Protein AF-0000000069512754 (afdb_homodimer)

Solvent-accessible surface area (backbone atoms only — not comparable to full-atom values): 13027 Å² total; per-residue (Å²): 127,82,71,76,66,78,77,58,51,56,82,40,57,71,71,52,69,44,32,53,46,29,40,50,50,52,42,44,28,65,64,46,49,58,67,58,46,39,56,44,32,53,70,50,56,56,70,57,45,47,50,50,51,51,41,45,73,74,62,58,76,75,60,66,77,70,82,62,75,68,58,93,60,78,73,68,70,72,63,66,72,77,58,78,49,35,38,49,37,68,69,88,40,78,77,68,84,78,87,56,89,68,82,68,126,129,82,71,77,67,78,76,55,51,54,82,38,56,71,73,52,70,44,33,52,46,30,40,51,50,52,41,45,26,65,64,47,50,58,67,60,47,38,57,42,32,54,70,52,56,56,70,56,46,45,52,50,52,51,41,45,72,74,63,57,76,75,60,64,78,72,82,62,76,69,58,93,60,78,72,69,70,73,62,65,73,77,59,77,49,34,38,49,36,69,72,80,47,85,71,73,70,91,76,62,89,69,79,82,118

Organism: Araneus ventricosus (NCBI:txid182803)

Secondary structure (DSSP, 8-state):
-------PPPPP----HHHHHHHHHHHHHTT--HHHHHHHBSSS-HHHHHHHHHHHHTT----S-------S----------S---SB--TTS------------/-------PPPPP----HHHHHHHHHHHHHTT--HHHHHHHBSSS-HHHHHHHHHHHHTT----S-------S----------S---SB--TTS----TT------

pLDDT: mean 72.33, std 27.37, range [19.48, 98.5]

Structure (mmCIF, N/CA/C/O backbone):
data_AF-0000000069512754-model_v1
#
loop_
_entity.id
_entity.type
_entity.pdbx_description
1 polymer 'Mos1 transposase HTH domain-containing protein'
#
loop_
_atom_site.group_PDB
_atom_site.id
_atom_site.type_symbol
_atom_site.label_atom_id
_atom_site.label_alt_id
_atom_site.label_comp_id
_atom_site.label_asym_id
_atom_site.label_entity_id
_atom_site.label_seq_id
_atom_site.pdbx_PDB_ins_code
_atom_site.Cartn_x
_atom_site.Cartn_y
_atom_site.Cartn_z
_atom_site.occupancy
_atom_site.B_iso_or_equiv
_atom_site.auth_seq_id
_atom_site.auth_comp_id
_atom_site.auth_asym_id
_atom_site.auth_atom_id
_atom_site.pdbx_PDB_model_num
ATOM 1 N N . MET A 1 1 ? -7.461 4.117 35.125 1 33.44 1 MET A N 1
ATOM 2 C CA . MET A 1 1 ? -6.863 3.051 34.312 1 33.44 1 MET A CA 1
ATOM 3 C C . MET A 1 1 ? -7.281 3.17 32.875 1 33.44 1 MET A C 1
ATOM 5 O O . MET A 1 1 ? -8.461 3.062 32.531 1 33.44 1 MET A O 1
ATOM 9 N N . ARG A 1 2 ? -6.688 4.023 32.031 1 42.31 2 ARG A N 1
ATOM 10 C CA . ARG A 1 2 ? -7.086 4.18 30.641 1 42.31 2 ARG A CA 1
ATOM 11 C C . ARG A 1 2 ? -7.184 2.828 29.938 1 42.31 2 ARG A C 1
ATOM 13 O O . ARG A 1 2 ? -6.238 2.037 29.969 1 42.31 2 ARG A O 1
ATOM 20 N N . SER A 1 3 ? -8.258 2.109 30 1 40.06 3 SER A N 1
ATOM 21 C CA . SER A 1 3 ? -8.5 0.903 29.203 1 40.06 3 SER A CA 1
ATOM 22 C C . SER A 1 3 ? -7.781 0.971 27.859 1 40.06 3 SER A C 1
ATOM 24 O O . SER A 1 3 ? -7.859 1.98 27.156 1 40.06 3 SER A O 1
ATOM 26 N N . ALA A 1 4 ? -6.66 0.282 27.812 1 46.56 4 ALA A N 1
ATOM 27 C CA . ALA A 1 4 ? -5.941 0.125 26.547 1 46.56 4 ALA A CA 1
ATOM 28 C C . ALA A 1 4 ? -6.906 -0.124 25.391 1 46.56 4 ALA A C 1
ATOM 30 O O . ALA A 1 4 ? -7.531 -1.185 25.312 1 46.56 4 ALA A O 1
ATOM 31 N N . ARG A 1 5 ? -7.77 0.756 25.109 1 44.59 5 ARG A N 1
ATOM 32 C CA . ARG A 1 5 ? -8.672 0.6 23.969 1 44.59 5 ARG A CA 1
ATOM 33 C C . ARG A 1 5 ? -7.98 -0.138 22.828 1 44.59 5 ARG A C 1
ATOM 35 O O . ARG A 1 5 ? -6.938 0.3 22.328 1 44.59 5 ARG A O 1
ATOM 42 N N . LYS A 1 6 ? -8.039 -1.499 22.906 1 50.16 6 LYS A N 1
ATOM 43 C CA . LYS A 1 6 ? -7.66 -2.316 21.75 1 50.16 6 LYS A CA 1
ATOM 44 C C . LYS A 1 6 ? -8.016 -1.616 20.453 1 50.16 6 LYS A C 1
ATOM 46 O O . LYS A 1 6 ? -9.188 -1.424 20.141 1 50.16 6 LYS A O 1
ATOM 51 N N . LYS A 1 7 ? -7.266 -0.479 20.078 1 57.78 7 LYS A N 1
ATOM 52 C CA . LYS A 1 7 ? -7.566 0.322 18.906 1 57.78 7 LYS A CA 1
ATOM 53 C C . LYS A 1 7 ? -7.848 -0.567 17.688 1 57.78 7 LYS A C 1
ATOM 55 O O . LYS A 1 7 ? -6.961 -1.289 17.234 1 57.78 7 LYS A O 1
ATOM 60 N N . MET A 1 8 ? -9.078 -1.064 17.5 1 78.88 8 MET A N 1
ATOM 61 C CA . MET A 1 8 ? -9.562 -1.853 16.375 1 78.88 8 MET A CA 1
ATOM 62 C C . MET A 1 8 ? -9.148 -1.218 15.047 1 78.88 8 MET A C 1
ATOM 64 O O . MET A 1 8 ? -9.164 0.007 14.906 1 78.88 8 MET A O 1
ATOM 68 N N . VAL A 1 9 ? -8.586 -1.987 14.156 1 85.19 9 VAL A N 1
ATOM 69 C CA . VAL A 1 9 ? -8.141 -1.534 12.844 1 85.19 9 VAL A CA 1
ATOM 70 C C . VAL A 1 9 ? -9.305 -0.883 12.102 1 85.19 9 VAL A C 1
ATOM 72 O O . VAL A 1 9 ? -10.469 -1.091 12.453 1 85.19 9 VAL A O 1
ATOM 75 N N . ARG A 1 10 ? -9.023 -0.009 11.258 1 89.62 10 ARG A N 1
ATOM 76 C CA . ARG A 1 10 ? -10.023 0.699 10.469 1 89.62 10 ARG A CA 1
ATOM 77 C C . ARG A 1 10 ? -10.422 -0.109 9.234 1 89.62 10 ARG A C 1
ATOM 79 O O . ARG A 1 10 ? -9.562 -0.504 8.445 1 89.62 10 ARG A O 1
ATOM 86 N N . GLN A 1 11 ? -11.602 -0.377 9.148 1 88.06 11 GLN A N 1
ATOM 87 C CA . GLN A 1 11 ? -12.094 -1.134 8 1 88.06 11 GLN A CA 1
ATOM 88 C C . GLN A 1 11 ? -12.336 -0.221 6.801 1 88.06 11 GLN A C 1
ATOM 90 O O . GLN A 1 11 ? -13.078 0.761 6.902 1 88.06 11 GLN A O 1
ATOM 95 N N . LEU A 1 12 ? -11.672 -0.508 5.758 1 92.44 12 LEU A N 1
ATOM 96 C CA . LEU A 1 12 ? -11.844 0.25 4.523 1 92.44 12 LEU A CA 1
ATOM 97 C C . LEU A 1 12 ? -12.742 -0.499 3.545 1 92.44 12 LEU A C 1
ATOM 99 O O . LEU A 1 12 ? -12.445 -1.639 3.176 1 92.44 12 LEU A O 1
ATOM 103 N N . GLU A 1 13 ? -13.734 0.137 3.1 1 89.38 13 GLU A N 1
ATOM 104 C CA . GLU A 1 13 ? -14.688 -0.524 2.217 1 89.38 13 GLU A CA 1
ATOM 105 C C . GLU A 1 13 ? -14.383 -0.231 0.751 1 89.38 13 GLU A C 1
ATOM 107 O O . GLU A 1 13 ? -14.781 -0.992 -0.135 1 89.38 13 GLU A O 1
ATOM 112 N N . THR A 1 14 ? -13.805 0.896 0.562 1 91.19 14 THR A N 1
ATOM 113 C CA . THR A 1 14 ? -13.508 1.254 -0.821 1 91.19 14 THR A CA 1
ATOM 114 C C . THR A 1 14 ? -12 1.364 -1.037 1 91.19 14 THR A C 1
ATOM 116 O O . THR A 1 14 ? -11.297 2.023 -0.263 1 91.19 14 THR A O 1
ATOM 119 N N . CYS A 1 15 ? -11.578 0.613 -2.049 1 93.62 15 CYS A N 1
ATOM 120 C CA . CYS A 1 15 ? -10.188 0.717 -2.475 1 93.62 15 CYS A CA 1
ATOM 121 C C . CYS A 1 15 ? -10.062 0.488 -3.977 1 93.62 15 CYS A C 1
ATOM 123 O O . CYS A 1 15 ? -10.828 -0.277 -4.559 1 93.62 15 CYS A O 1
ATOM 125 N N . SER A 1 16 ? -9.125 1.148 -4.57 1 91.5 16 SER A N 1
ATOM 126 C CA . SER A 1 16 ? -8.875 0.952 -5.992 1 91.5 16 SER A CA 1
ATOM 127 C C . SER A 1 16 ? -7.953 -0.241 -6.234 1 91.5 16 SER A C 1
ATOM 129 O O . SER A 1 16 ? -7.238 -0.674 -5.328 1 91.5 16 SER A O 1
ATOM 131 N N . ASN A 1 17 ? -7.953 -0.747 -7.52 1 92.94 17 ASN A N 1
ATOM 132 C CA . ASN A 1 17 ? -7.051 -1.838 -7.867 1 92.94 17 ASN A CA 1
ATOM 133 C C . ASN A 1 17 ? -5.59 -1.436 -7.691 1 92.94 17 ASN A C 1
ATOM 135 O O . ASN A 1 17 ? -4.777 -2.225 -7.203 1 92.94 17 ASN A O 1
ATOM 139 N N . VAL A 1 18 ? -5.34 -0.214 -8.125 1 93.12 18 VAL A N 1
ATOM 140 C CA . VAL A 1 18 ? -3.969 0.278 -8.031 1 93.12 18 VAL A CA 1
ATOM 141 C C . VAL A 1 18 ? -3.541 0.339 -6.562 1 93.12 18 VAL A C 1
ATOM 143 O O . VAL A 1 18 ? -2.41 -0.018 -6.227 1 93.12 18 VAL A O 1
ATOM 146 N N . GLU A 1 19 ? -4.441 0.756 -5.684 1 95.12 19 GLU A N 1
ATOM 147 C CA .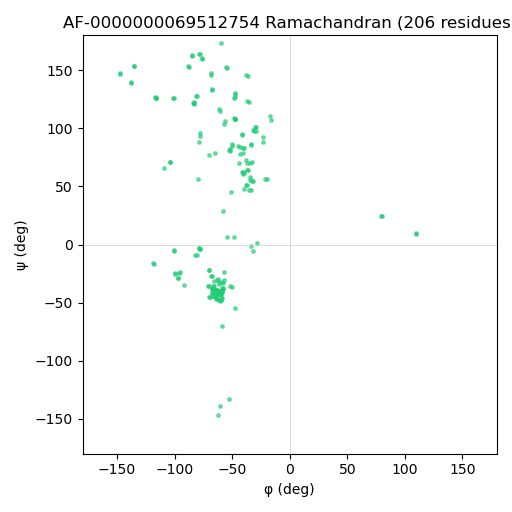 GLU A 1 19 ? -4.16 0.807 -4.25 1 95.12 19 GLU A CA 1
ATOM 148 C C . GLU A 1 19 ? -3.816 -0.576 -3.705 1 95.12 19 GLU A C 1
ATOM 150 O O . GLU A 1 19 ? -2.818 -0.742 -3.002 1 95.12 19 GLU A O 1
ATOM 155 N N . VAL A 1 20 ? -4.621 -1.545 -4.051 1 96.38 20 VAL A N 1
ATOM 156 C CA . VAL A 1 20 ? -4.438 -2.896 -3.529 1 96.38 20 VAL A CA 1
ATOM 157 C C . VAL A 1 20 ? -3.148 -3.494 -4.09 1 96.38 20 VAL A C 1
ATOM 159 O O . VAL A 1 20 ? -2.359 -4.086 -3.35 1 96.38 20 VAL A O 1
ATOM 162 N N . ARG A 1 21 ? -2.906 -3.266 -5.363 1 97.44 21 ARG A N 1
ATOM 163 C CA . ARG A 1 21 ? -1.685 -3.766 -5.984 1 97.44 21 ARG A CA 1
ATOM 164 C C . ARG A 1 21 ? -0.453 -3.096 -5.387 1 97.44 21 ARG A C 1
ATOM 166 O O . ARG A 1 21 ? 0.57 -3.75 -5.164 1 97.44 21 ARG A O 1
ATOM 173 N N . GLY A 1 22 ? -0.562 -1.818 -5.113 1 97.44 22 GLY A N 1
ATOM 174 C CA . GLY A 1 22 ? 0.516 -1.13 -4.418 1 97.44 22 GLY A CA 1
ATOM 175 C C . GLY A 1 22 ? 0.792 -1.692 -3.039 1 97.44 22 GLY A C 1
ATOM 176 O O . GLY A 1 22 ? 1.949 -1.812 -2.631 1 97.44 22 GLY A O 1
ATOM 177 N N . THR A 1 23 ? -0.252 -2.031 -2.344 1 97.88 23 THR A N 1
ATOM 178 C CA . THR A 1 23 ? -0.101 -2.631 -1.022 1 97.88 23 THR A CA 1
ATOM 179 C C . THR A 1 23 ? 0.58 -3.994 -1.122 1 97.88 23 THR A C 1
ATOM 181 O O . THR A 1 23 ? 1.459 -4.316 -0.32 1 97.88 23 THR A O 1
ATOM 184 N N . VAL A 1 24 ? 0.21 -4.777 -2.137 1 98.19 24 VAL A N 1
ATOM 185 C CA . VAL A 1 24 ? 0.873 -6.055 -2.381 1 98.19 24 VAL A CA 1
ATOM 186 C C . VAL A 1 24 ? 2.363 -5.828 -2.623 1 98.19 24 VAL A C 1
ATOM 188 O O . VAL A 1 24 ? 3.205 -6.512 -2.041 1 98.19 24 VAL A O 1
ATOM 191 N N . ARG A 1 25 ? 2.68 -4.859 -3.432 1 98.25 25 ARG A N 1
ATOM 192 C CA . ARG A 1 25 ? 4.07 -4.57 -3.764 1 98.25 25 ARG A CA 1
ATOM 193 C C . ARG A 1 25 ? 4.852 -4.133 -2.525 1 98.25 25 ARG A C 1
ATOM 195 O O . ARG A 1 25 ? 5.992 -4.555 -2.324 1 98.25 25 ARG A O 1
ATOM 202 N N . PHE A 1 26 ?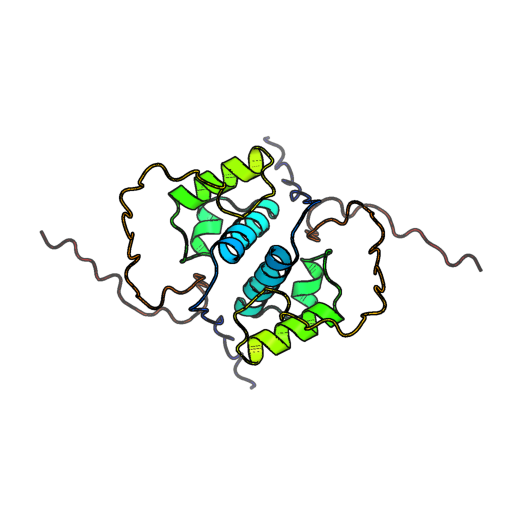 4.242 -3.348 -1.68 1 97.19 26 PHE A N 1
ATOM 203 C CA . PHE A 1 26 ? 4.84 -2.896 -0.429 1 97.19 26 PHE A CA 1
ATOM 204 C C . PHE A 1 26 ? 5.168 -4.082 0.473 1 97.19 26 PHE A C 1
ATOM 206 O O . PHE A 1 26 ? 6.289 -4.195 0.974 1 97.19 26 PHE A O 1
ATOM 213 N N . LEU A 1 27 ? 4.23 -4.973 0.653 1 97.31 27 LEU A N 1
ATOM 214 C CA . LEU A 1 27 ? 4.418 -6.121 1.534 1 97.31 27 LEU A CA 1
ATOM 215 C C . LEU A 1 27 ? 5.406 -7.113 0.934 1 97.31 27 LEU A C 1
ATOM 217 O O . LEU A 1 27 ? 6.191 -7.73 1.659 1 97.31 27 LEU A O 1
ATOM 221 N N . TRP A 1 28 ? 5.324 -7.199 -0.382 1 97.25 28 TRP A N 1
ATOM 222 C CA . TRP A 1 28 ? 6.297 -8.023 -1.088 1 97.25 28 TRP A CA 1
ATOM 223 C C . TRP A 1 28 ? 7.711 -7.477 -0.905 1 97.25 28 TRP A C 1
ATOM 225 O O . TRP A 1 28 ? 8.656 -8.242 -0.688 1 97.25 28 TRP A O 1
ATOM 235 N N . ALA A 1 29 ? 7.801 -6.191 -0.983 1 95.44 29 ALA A N 1
ATOM 236 C CA . ALA A 1 29 ? 9.102 -5.551 -0.773 1 95.44 29 ALA A CA 1
ATOM 237 C C . ALA A 1 29 ? 9.609 -5.801 0.641 1 95.44 29 ALA A C 1
ATOM 239 O O . ALA A 1 29 ? 10.82 -5.859 0.867 1 95.44 29 ALA A O 1
ATOM 240 N N . LYS A 1 30 ? 8.75 -5.945 1.589 1 94 30 LYS A N 1
ATOM 241 C CA . LYS A 1 30 ? 9.094 -6.238 2.979 1 94 30 LYS A CA 1
ATOM 242 C C . LYS A 1 30 ? 9.445 -7.711 3.16 1 94 30 LYS A C 1
ATOM 244 O O . LYS A 1 30 ? 9.758 -8.148 4.27 1 94 30 LYS A O 1
ATOM 249 N N . ARG A 1 31 ? 9.32 -8.531 2.074 1 94.62 31 ARG A N 1
ATOM 250 C CA . ARG A 1 31 ? 9.68 -9.945 2.021 1 94.62 31 ARG A CA 1
ATOM 251 C C . ARG A 1 31 ? 8.594 -10.812 2.654 1 94.62 31 ARG A C 1
ATOM 253 O O . ARG A 1 31 ? 8.875 -11.906 3.145 1 94.62 31 ARG A O 1
ATOM 260 N N . PHE A 1 32 ? 7.383 -10.305 2.67 1 95.38 32 PHE A N 1
ATOM 261 C CA . PHE A 1 32 ? 6.266 -11.164 3.049 1 95.38 32 PHE A CA 1
ATOM 262 C C . PHE A 1 32 ? 6.012 -12.227 1.985 1 95.38 32 PHE A C 1
ATOM 264 O O . PHE A 1 32 ? 6.168 -11.961 0.791 1 95.38 32 PHE A O 1
ATOM 271 N N . THR A 1 33 ? 5.57 -13.383 2.434 1 96.5 33 THR A N 1
ATOM 272 C CA . THR A 1 33 ? 5.137 -14.422 1.507 1 96.5 33 THR A CA 1
ATOM 273 C C . THR A 1 33 ? 3.732 -14.133 0.986 1 96.5 33 THR A C 1
ATOM 275 O O . THR A 1 33 ? 3.014 -13.305 1.553 1 96.5 33 THR A O 1
ATOM 278 N N . SER A 1 34 ? 3.336 -14.797 -0.083 1 97.5 34 SER A N 1
ATOM 279 C CA . SER A 1 34 ? 2.006 -14.617 -0.652 1 97.5 34 SER A CA 1
ATOM 280 C C . SER A 1 34 ? 0.918 -14.945 0.365 1 97.5 34 SER A C 1
ATOM 282 O O . SER A 1 34 ? -0.141 -14.312 0.376 1 97.5 34 SER A O 1
ATOM 284 N N . THR A 1 35 ? 1.235 -15.898 1.23 1 96.31 35 THR A N 1
ATOM 285 C CA . THR A 1 35 ? 0.284 -16.266 2.27 1 96.31 35 THR A CA 1
ATOM 286 C C . THR A 1 35 ? 0.145 -15.164 3.307 1 96.31 35 THR A C 1
ATOM 288 O O . THR A 1 35 ? -0.968 -14.82 3.709 1 96.31 35 THR A O 1
ATOM 291 N N . GLU A 1 36 ? 1.249 -14.633 3.727 1 95.69 36 GLU A N 1
ATOM 292 C CA . GLU A 1 36 ? 1.235 -13.531 4.684 1 95.69 36 GLU A CA 1
ATOM 293 C C . GLU A 1 36 ? 0.548 -12.305 4.102 1 95.69 36 GLU A C 1
ATOM 295 O O . GLU A 1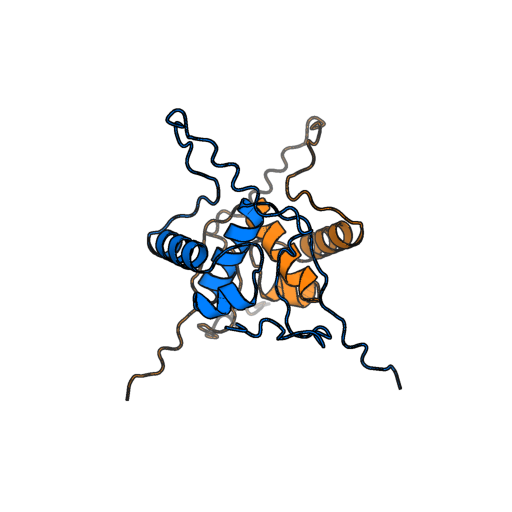 36 ? -0.212 -11.625 4.793 1 95.69 36 GLU A O 1
ATOM 300 N N . ILE A 1 37 ? 0.844 -12.055 2.828 1 97.44 37 ILE A N 1
ATOM 301 C CA . ILE A 1 37 ? 0.221 -10.922 2.15 1 97.44 37 ILE A CA 1
ATOM 302 C C . ILE A 1 37 ? -1.291 -11.125 2.086 1 97.44 37 ILE A C 1
ATOM 304 O O . ILE A 1 37 ? -2.062 -10.219 2.408 1 97.44 37 ILE A O 1
ATOM 308 N N . HIS A 1 38 ? -1.734 -12.305 1.816 1 96.25 38 HIS A N 1
ATOM 309 C CA . HIS A 1 38 ? -3.156 -12.609 1.709 1 96.25 38 HIS A CA 1
ATOM 310 C C . HIS A 1 38 ? -3.85 -12.492 3.062 1 96.25 38 HIS A C 1
ATOM 312 O O . HIS A 1 38 ? -5.027 -12.125 3.133 1 96.25 38 HIS A O 1
ATOM 318 N N . SER A 1 39 ? -3.16 -12.688 4.145 1 94.31 39 SER A N 1
ATOM 319 C CA . SER A 1 39 ? -3.729 -12.562 5.48 1 94.31 39 SER A CA 1
ATOM 320 C C . SER A 1 39 ? -4.035 -11.109 5.82 1 94.31 39 SER A C 1
ATOM 322 O O . SER A 1 39 ? -4.84 -10.828 6.711 1 94.31 39 SER A O 1
ATOM 324 N N . GLU A 1 40 ? -3.355 -10.18 5.117 1 94.06 40 GLU A N 1
ATOM 325 C CA . GLU A 1 40 ? -3.541 -8.75 5.375 1 94.06 40 GLU A CA 1
ATOM 326 C C . GLU A 1 40 ? -4.562 -8.148 4.418 1 94.06 40 GLU A C 1
ATOM 328 O O . GLU A 1 40 ? -5.203 -7.145 4.738 1 94.06 40 GLU A O 1
ATOM 333 N N . ILE A 1 41 ? -4.785 -8.758 3.234 1 94.06 41 ILE A N 1
ATOM 334 C CA . ILE A 1 41 ? -5.574 -8.164 2.16 1 94.06 41 ILE A CA 1
ATOM 335 C C . ILE A 1 41 ? -6.812 -9.023 1.898 1 94.06 41 ILE A C 1
ATOM 337 O O . ILE A 1 41 ? -6.699 -10.219 1.632 1 94.06 41 ILE A O 1
ATOM 341 N N . SER A 1 42 ? -7.973 -8.445 1.912 1 93.12 42 SER A N 1
ATOM 342 C CA . SER A 1 42 ? -9.219 -9.148 1.641 1 93.12 42 SER A CA 1
ATOM 343 C C . SER A 1 42 ? -9.68 -8.922 0.205 1 93.12 42 SER A C 1
ATOM 345 O O . SER A 1 42 ? -10.359 -9.766 -0.376 1 93.12 42 SER A O 1
ATOM 347 N N . ALA A 1 43 ? -9.258 -7.836 -0.342 1 94.81 43 ALA A N 1
ATOM 348 C CA . ALA A 1 43 ? -9.789 -7.363 -1.619 1 94.81 43 ALA A CA 1
ATOM 349 C C . ALA A 1 43 ? -9.172 -8.133 -2.785 1 94.81 43 ALA A C 1
ATOM 351 O O . ALA A 1 43 ? -9.555 -7.926 -3.941 1 94.81 43 ALA A O 1
ATOM 352 N N . MET A 1 44 ? -8.258 -9.031 -2.516 1 95 44 MET A N 1
ATOM 353 C CA . MET A 1 44 ? -7.562 -9.758 -3.578 1 95 44 MET A CA 1
ATOM 354 C C . MET A 1 44 ? -7.41 -11.234 -3.221 1 95 44 MET A C 1
ATOM 356 O O . MET A 1 44 ? -7.109 -11.57 -2.074 1 95 44 MET A O 1
ATOM 360 N N . SER A 1 45 ? -7.609 -12.086 -4.223 1 95.62 45 SER A N 1
ATOM 361 C CA . SER A 1 45 ? -7.496 -13.523 -4 1 95.62 45 SER A CA 1
ATOM 362 C C . SER A 1 45 ? -6.039 -13.953 -3.902 1 95.62 45 SER A C 1
ATOM 364 O O . SER A 1 45 ? -5.148 -13.273 -4.41 1 95.62 45 SER A O 1
ATOM 366 N N . ARG A 1 46 ? -5.793 -15.078 -3.332 1 95.38 46 ARG A N 1
ATOM 367 C CA . ARG A 1 46 ? -4.438 -15.586 -3.154 1 95.38 46 ARG A CA 1
ATOM 368 C C . ARG A 1 46 ? -3.775 -15.859 -4.5 1 95.38 46 ARG A C 1
ATOM 370 O O . ARG A 1 46 ? -2.625 -15.477 -4.723 1 95.38 46 ARG A O 1
ATOM 377 N N . PRO A 1 47 ? -4.438 -16.531 -5.449 1 97.69 47 PRO A N 1
ATOM 378 C CA . PRO A 1 47 ? -3.787 -16.734 -6.746 1 97.69 47 PRO A CA 1
ATOM 379 C C . PRO A 1 47 ? -3.402 -15.43 -7.434 1 97.69 47 PRO A C 1
ATOM 381 O O . PRO A 1 47 ? -2.342 -15.344 -8.055 1 97.69 47 PRO A O 1
ATOM 384 N N . ALA A 1 48 ? -4.242 -14.453 -7.293 1 97.38 48 ALA A N 1
ATOM 385 C CA . ALA A 1 48 ? -3.941 -13.148 -7.879 1 97.38 48 ALA A CA 1
ATOM 386 C C . ALA A 1 48 ? -2.73 -12.508 -7.207 1 97.38 48 ALA A C 1
ATOM 388 O O . ALA A 1 48 ? -1.884 -11.914 -7.879 1 97.38 48 ALA A O 1
ATOM 389 N N . ILE A 1 49 ? -2.623 -12.727 -5.93 1 98.12 49 ILE A N 1
ATOM 390 C CA . ILE A 1 49 ? -1.486 -12.195 -5.188 1 98.12 49 ILE A CA 1
ATOM 391 C C . ILE A 1 49 ? -0.2 -12.875 -5.652 1 98.12 49 ILE A C 1
ATOM 393 O O . ILE A 1 49 ? 0.81 -12.203 -5.891 1 98.12 49 ILE A O 1
ATOM 397 N N . VAL A 1 50 ? -0.227 -14.156 -5.812 1 98.5 50 VAL A N 1
ATOM 398 C CA . VAL A 1 50 ? 0.933 -14.906 -6.289 1 98.5 50 VAL A CA 1
ATOM 399 C C . VAL A 1 50 ? 1.352 -14.391 -7.664 1 98.5 50 VAL A C 1
ATOM 401 O O . VAL A 1 50 ? 2.541 -14.195 -7.922 1 98.5 50 VAL A O 1
ATOM 404 N N . LYS A 1 51 ? 0.375 -14.133 -8.469 1 97.81 51 LYS A N 1
ATOM 405 C CA . LYS A 1 51 ? 0.642 -13.633 -9.812 1 97.81 51 LYS A CA 1
ATOM 406 C C . LYS A 1 51 ? 1.315 -12.266 -9.766 1 97.81 51 LYS A C 1
ATOM 408 O O . LYS A 1 51 ? 2.291 -12.023 -10.484 1 97.81 51 LYS A O 1
ATOM 413 N N . TRP A 1 52 ? 0.827 -11.398 -8.953 1 97.44 52 TRP A N 1
ATOM 414 C CA . TRP A 1 52 ? 1.407 -10.062 -8.844 1 97.44 52 TRP A CA 1
ATOM 415 C C . TRP A 1 52 ? 2.812 -10.125 -8.258 1 97.44 52 TRP A C 1
ATOM 417 O O . TRP A 1 52 ? 3.709 -9.398 -8.695 1 97.44 52 TRP A O 1
ATOM 427 N N . CYS A 1 53 ? 3.059 -10.992 -7.285 1 98.19 53 CYS A N 1
ATOM 428 C CA . CYS A 1 53 ? 4.402 -11.156 -6.742 1 98.19 53 CYS A CA 1
ATOM 429 C C . CYS A 1 53 ? 5.379 -11.594 -7.824 1 98.19 53 CYS A C 1
ATOM 431 O O . CYS A 1 53 ? 6.516 -11.125 -7.867 1 98.19 53 CYS A O 1
ATOM 433 N N . GLN A 1 54 ? 4.922 -12.484 -8.602 1 98.38 54 GLN A N 1
ATOM 434 C CA . GLN A 1 54 ? 5.758 -12.922 -9.719 1 98.38 54 GLN A CA 1
ATOM 435 C C . GLN A 1 54 ? 6.047 -11.773 -10.672 1 98.38 54 GLN A C 1
ATOM 437 O O . GLN A 1 54 ? 7.168 -11.633 -11.164 1 98.38 54 GLN A O 1
ATOM 442 N N . GLN A 1 55 ? 5.082 -10.969 -10.961 1 97.44 55 GLN A N 1
ATOM 443 C CA . GLN A 1 55 ? 5.27 -9.82 -11.836 1 97.44 55 GLN A CA 1
ATOM 444 C C . GLN A 1 55 ? 6.25 -8.82 -11.234 1 97.44 55 GLN A C 1
ATOM 446 O O . GLN A 1 55 ? 7.074 -8.242 -11.945 1 97.44 55 GLN A O 1
ATOM 451 N N . PHE A 1 56 ? 6.168 -8.617 -9.945 1 97.06 56 PHE A N 1
ATOM 452 C CA . PHE A 1 56 ? 7.113 -7.73 -9.281 1 97.06 56 PHE A CA 1
ATOM 453 C C . PHE A 1 56 ? 8.516 -8.32 -9.297 1 97.06 56 PHE A C 1
ATOM 455 O O . PHE A 1 56 ? 9.5 -7.598 -9.469 1 97.06 56 PHE A O 1
ATOM 462 N N . GLU A 1 57 ? 8.57 -9.625 -9.125 1 97.25 57 GLU A N 1
ATOM 463 C CA . GLU A 1 57 ? 9.859 -10.305 -9.227 1 97.25 57 GLU A CA 1
ATOM 464 C C . GLU A 1 57 ? 10.469 -10.148 -10.617 1 97.25 57 GLU A C 1
ATOM 466 O O . GLU A 1 57 ? 11.68 -9.992 -10.758 1 97.25 57 GLU A O 1
ATOM 471 N N . ASP A 1 58 ? 9.633 -10.102 -11.617 1 97.06 58 ASP A N 1
ATOM 472 C CA . ASP A 1 58 ? 10.055 -9.969 -13.008 1 97.06 58 ASP A CA 1
ATOM 473 C C . ASP A 1 58 ? 10.367 -8.516 -13.344 1 97.06 58 ASP A C 1
ATOM 475 O O . ASP A 1 58 ? 10.789 -8.211 -14.469 1 97.06 58 ASP A O 1
ATOM 479 N N . GLY A 1 59 ? 10.047 -7.562 -12.422 1 95.25 59 GLY A N 1
ATOM 480 C CA . GLY A 1 59 ? 10.492 -6.188 -12.602 1 95.25 59 GLY A CA 1
ATOM 481 C C . GLY A 1 59 ? 9.359 -5.238 -12.945 1 95.25 59 GLY A C 1
ATOM 482 O O . GLY A 1 59 ? 9.602 -4.074 -13.273 1 95.25 59 GLY A O 1
ATOM 483 N N . ARG A 1 60 ? 8.125 -5.707 -12.859 1 94.81 60 ARG A N 1
ATOM 484 C CA . ARG A 1 60 ? 7.012 -4.824 -13.18 1 94.81 60 ARG A CA 1
ATOM 485 C C . ARG A 1 60 ? 6.879 -3.703 -12.156 1 94.81 60 ARG A C 1
ATOM 487 O O . ARG A 1 60 ? 6.93 -3.951 -10.945 1 94.81 60 ARG A O 1
ATOM 494 N N . THR A 1 61 ? 6.707 -2.418 -12.617 1 93 61 THR A N 1
ATOM 495 C CA . THR A 1 61 ? 6.543 -1.273 -11.727 1 93 61 THR A CA 1
ATOM 496 C C . THR A 1 61 ? 5.184 -0.611 -11.945 1 93 61 THR A C 1
ATOM 498 O O . THR A 1 61 ? 4.715 0.15 -11.094 1 93 61 THR A O 1
ATOM 501 N N . ASP A 1 62 ? 4.594 -0.958 -13.086 1 93.75 62 ASP A N 1
ATOM 502 C CA . ASP A 1 62 ? 3.283 -0.406 -13.422 1 93.75 62 ASP A CA 1
ATOM 503 C C . ASP A 1 62 ? 2.17 -1.163 -12.695 1 93.75 62 ASP A C 1
ATOM 505 O O . ASP A 1 62 ? 2.062 -2.385 -12.82 1 93.75 62 ASP A O 1
ATOM 509 N N . LEU A 1 63 ? 1.362 -0.488 -12.039 1 95.19 63 LEU A N 1
ATOM 510 C CA . LEU A 1 63 ? 0.323 -1.096 -11.219 1 95.19 63 LEU A CA 1
ATOM 511 C C . LEU A 1 63 ? -1.021 -1.076 -11.938 1 95.19 63 LEU A C 1
ATOM 513 O O . LEU A 1 63 ? -2.021 -1.564 -11.406 1 95.19 63 LEU A O 1
ATOM 517 N N . THR A 1 64 ? -0.995 -0.399 -13.164 1 90.5 64 THR A N 1
ATOM 518 C CA . THR A 1 64 ? -2.238 -0.279 -13.914 1 90.5 64 THR A CA 1
ATOM 519 C C . THR A 1 64 ? -2.43 -1.48 -14.836 1 90.5 64 THR A C 1
ATOM 521 O O . THR A 1 64 ? -1.485 -2.232 -15.094 1 90.5 64 THR A O 1
ATOM 524 N N . ASP A 1 65 ? -3.693 -1.747 -15.125 1 78.44 65 ASP A N 1
ATOM 525 C CA . ASP A 1 65 ? -4 -2.863 -16.016 1 78.44 65 ASP A CA 1
ATOM 526 C C . ASP A 1 65 ? -3.383 -2.65 -17.391 1 78.44 65 ASP A C 1
ATOM 528 O O . ASP A 1 65 ? -3.334 -1.523 -17.891 1 78.44 65 ASP A O 1
ATOM 532 N N . ALA A 1 66 ? -2.516 -3.42 -17.828 1 62.72 66 ALA A N 1
ATOM 533 C CA . ALA A 1 66 ? -2.049 -3.328 -19.203 1 62.72 66 ALA A CA 1
ATOM 534 C C . ALA A 1 66 ? -3.195 -2.977 -20.141 1 62.72 66 ALA A C 1
ATOM 536 O O . ALA A 1 66 ? -4.348 -3.344 -19.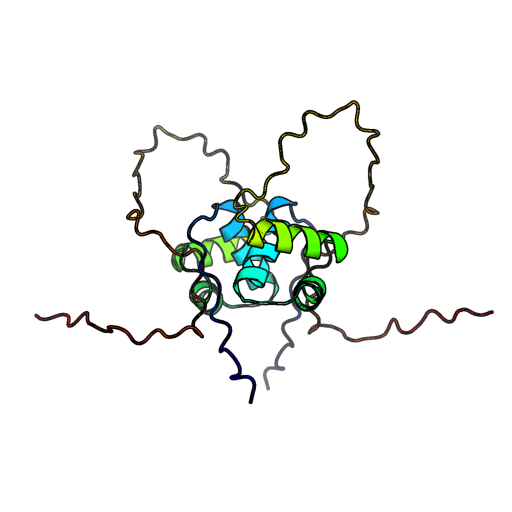906 1 62.72 66 ALA A O 1
ATOM 537 N N . LYS A 1 67 ? -3.135 -1.814 -21 1 52.28 67 LYS A N 1
ATOM 538 C CA . LYS A 1 67 ? -4.117 -1.545 -22.047 1 52.28 67 LYS A CA 1
ATOM 539 C C . LYS A 1 67 ? -4.609 -2.84 -22.672 1 52.28 67 LYS A C 1
ATOM 541 O O . LYS A 1 67 ? -3.863 -3.51 -23.391 1 52.28 67 LYS A O 1
ATOM 546 N N . ARG A 1 68 ? -5.098 -3.717 -21.922 1 46.72 68 ARG A N 1
ATOM 547 C CA . ARG A 1 68 ? -5.637 -4.777 -22.766 1 46.72 68 ARG A CA 1
ATOM 548 C C . ARG A 1 68 ? -6.363 -4.199 -23.969 1 46.72 68 ARG A C 1
ATOM 550 O O . ARG A 1 68 ? -7.234 -3.336 -23.828 1 46.72 68 ARG A O 1
ATOM 557 N N . GLN A 1 69 ? -5.793 -4.047 -25.031 1 45.34 69 GLN A N 1
ATOM 558 C CA . GLN A 1 69 ? -6.641 -4.121 -26.219 1 45.34 69 GLN A CA 1
ATOM 559 C C . GLN A 1 69 ? -7.723 -5.188 -26.047 1 45.34 69 GLN A C 1
ATOM 561 O O . GLN A 1 69 ? -7.414 -6.371 -25.891 1 45.34 69 GLN A O 1
ATOM 566 N N . ARG A 1 70 ? -8.672 -5 -25.219 1 37.5 70 ARG A N 1
ATOM 567 C CA . ARG A 1 70 ? -9.828 -5.887 -25.141 1 37.5 70 ARG A CA 1
ATOM 568 C C . ARG A 1 70 ? -10.039 -6.629 -26.453 1 37.5 70 ARG A C 1
ATOM 570 O O . ARG A 1 70 ? -10.234 -6.008 -27.5 1 37.5 70 ARG A O 1
ATOM 577 N N . ARG A 1 71 ? -9.664 -7.672 -26.812 1 47 71 ARG A N 1
ATOM 578 C CA . ARG A 1 71 ? -10.672 -8.484 -27.484 1 47 71 ARG A CA 1
ATOM 579 C C . ARG A 1 71 ? -12.039 -8.289 -26.844 1 47 71 ARG A C 1
ATOM 581 O O . ARG A 1 71 ? -12.133 -8.008 -25.641 1 47 71 ARG A O 1
ATOM 588 N N . PRO A 1 72 ? -13.305 -8.32 -27.766 1 43.47 72 PRO A N 1
ATOM 589 C CA . PRO A 1 72 ? -14.625 -8.211 -27.141 1 43.47 72 PRO A CA 1
ATOM 590 C C . PRO A 1 72 ? -14.727 -8.992 -25.828 1 43.47 72 PRO A C 1
ATOM 592 O O . PRO A 1 72 ? -14.555 -10.211 -25.828 1 43.47 72 PRO A O 1
ATOM 595 N N . ALA A 1 73 ? -14.039 -8.719 -24.922 1 41.62 73 ALA A N 1
ATOM 596 C CA . ALA A 1 73 ? -13.969 -9.477 -23.672 1 41.62 73 ALA A CA 1
ATOM 597 C C . ALA A 1 73 ? -15.367 -9.758 -23.125 1 41.62 73 ALA A C 1
ATOM 599 O O . ALA A 1 73 ? -16.266 -8.938 -23.266 1 41.62 73 ALA A O 1
ATOM 600 N N . THR A 1 74 ? -15.797 -11.078 -23.203 1 41.53 74 THR A N 1
ATOM 601 C CA . THR A 1 74 ? -16.922 -11.453 -22.344 1 41.53 74 THR A CA 1
ATOM 602 C C . THR A 1 74 ? -16.797 -10.797 -20.984 1 41.53 74 THR A C 1
ATOM 604 O O . THR A 1 74 ? -15.82 -11 -20.266 1 41.53 74 THR A O 1
ATOM 607 N N . VAL A 1 75 ? -17.219 -9.586 -20.891 1 36.34 75 VAL A N 1
ATOM 608 C CA . VAL A 1 75 ? -17.344 -8.906 -19.594 1 36.34 75 VAL A CA 1
ATOM 609 C C . VAL A 1 75 ? -17.719 -9.922 -18.516 1 36.34 75 VAL A C 1
ATOM 611 O O . VAL A 1 75 ? -18.812 -10.484 -18.547 1 36.34 75 VAL A O 1
ATOM 614 N N . SER A 1 76 ? -17.047 -10.945 -18.312 1 32.78 76 SER A N 1
ATOM 615 C CA . SER A 1 76 ? -17.453 -11.5 -17.031 1 32.78 76 SER A CA 1
ATOM 616 C C . SER A 1 76 ? -17.406 -10.438 -15.938 1 32.78 76 SER A C 1
ATOM 618 O O . SER A 1 76 ? -16.344 -9.867 -15.664 1 32.78 76 SER A O 1
ATOM 620 N N . LYS A 1 77 ? -18.391 -9.617 -15.852 1 33.84 77 LYS A N 1
ATOM 621 C CA . LYS A 1 77 ? -18.656 -8.844 -14.633 1 33.84 77 LYS A CA 1
ATOM 622 C C . LYS A 1 77 ? -18.281 -9.648 -13.391 1 33.84 77 LYS A C 1
ATOM 624 O O . LYS A 1 77 ? -19 -10.57 -13 1 33.84 77 LYS A O 1
ATOM 629 N N . HIS A 1 78 ? -17.219 -10.227 -13.344 1 33.91 78 HIS A N 1
ATOM 630 C CA . HIS A 1 78 ? -17.016 -10.703 -11.984 1 33.91 78 HIS A CA 1
ATOM 631 C C . HIS A 1 78 ? -17.562 -9.711 -10.969 1 33.91 78 HIS A C 1
ATOM 633 O O . HIS A 1 78 ? -17.109 -8.562 -10.898 1 33.91 78 HIS A O 1
ATOM 639 N N . ILE A 1 79 ? -18.812 -9.539 -11.016 1 32.84 79 ILE A N 1
ATOM 640 C CA . ILE A 1 79 ? -19.5 -8.969 -9.859 1 32.84 79 ILE A CA 1
ATOM 641 C C . ILE A 1 79 ? -18.859 -9.492 -8.57 1 32.84 79 ILE A C 1
ATOM 643 O O . ILE A 1 79 ? -19.016 -10.672 -8.227 1 32.84 79 ILE A O 1
ATOM 647 N N . GLY A 1 80 ? -17.594 -9.43 -8.391 1 36.41 80 GLY A N 1
ATOM 648 C CA . GLY A 1 80 ? -17.375 -9.672 -6.969 1 36.41 80 GLY A CA 1
ATOM 649 C C . GLY A 1 80 ? -18.531 -9.211 -6.102 1 36.41 80 GLY A C 1
ATOM 650 O O . GLY A 1 80 ? -19.203 -8.227 -6.422 1 36.41 80 GLY A O 1
ATOM 651 N N . HIS A 1 81 ? -19.422 -10.094 -5.711 1 37.5 81 HIS A N 1
ATOM 652 C CA . HIS A 1 81 ? -20.469 -9.812 -4.742 1 37.5 81 HIS A CA 1
ATOM 653 C C . HIS A 1 81 ? -20.172 -8.547 -3.951 1 37.5 81 HIS A C 1
ATOM 655 O O . HIS A 1 81 ? -19.031 -8.32 -3.549 1 37.5 81 HIS A O 1
ATOM 661 N N . GLY A 1 82 ? -20.891 -7.453 -4.203 1 38.97 82 GLY A N 1
ATOM 662 C CA . GLY A 1 82 ? -20.969 -6.152 -3.562 1 38.97 82 GLY A CA 1
ATOM 663 C C . GLY A 1 82 ? -20.766 -6.211 -2.061 1 38.97 82 GLY A C 1
ATOM 664 O O . GLY A 1 82 ? -21.25 -5.344 -1.326 1 38.97 82 GLY A O 1
ATOM 665 N N . ALA A 1 83 ? -20.578 -7.414 -1.493 1 40.34 83 ALA A N 1
ATOM 666 C CA . ALA A 1 83 ? -20.422 -7.266 -0.049 1 40.34 83 ALA A CA 1
ATOM 667 C C . ALA A 1 83 ? -19.438 -6.152 0.28 1 40.34 83 ALA A C 1
ATOM 669 O O . ALA A 1 83 ? -18.469 -5.941 -0.452 1 40.34 83 ALA A O 1
ATOM 670 N N . ALA A 1 84 ? -19.844 -5.094 0.752 1 48.19 84 ALA A N 1
ATOM 671 C CA . ALA A 1 84 ? -18.984 -4.023 1.241 1 48.19 84 ALA A CA 1
ATOM 672 C C . ALA A 1 84 ? -17.578 -4.551 1.545 1 48.19 84 ALA A C 1
ATOM 674 O O . ALA A 1 84 ? -17.359 -5.176 2.584 1 48.19 84 ALA A O 1
ATOM 675 N N . LYS A 1 85 ? -16.719 -5.266 0.527 1 59.75 85 LYS A N 1
ATOM 676 C CA . LYS A 1 85 ? -15.477 -6 0.703 1 59.75 85 LYS A CA 1
ATOM 677 C C . LYS A 1 85 ? -14.406 -5.121 1.352 1 59.75 85 LYS A C 1
ATOM 679 O O . LYS A 1 85 ? -14.188 -3.986 0.922 1 59.75 85 LYS A O 1
ATOM 684 N N . GLU A 1 86 ? -14.281 -5.41 2.496 1 86.44 86 GLU A N 1
ATOM 685 C CA . GLU A 1 86 ? -13.18 -4.812 3.246 1 86.44 86 GLU A CA 1
ATOM 686 C C . GLU A 1 86 ? -11.859 -4.93 2.479 1 86.44 86 GLU A C 1
ATOM 688 O O . GLU A 1 86 ? -11.586 -5.957 1.86 1 86.44 86 GLU A O 1
ATOM 693 N N . CYS A 1 87 ? -11.281 -3.875 2.32 1 92.5 87 CYS A N 1
ATOM 694 C CA . CYS A 1 87 ? -10.016 -3.855 1.598 1 92.5 87 CYS A CA 1
ATOM 695 C C . CYS A 1 87 ? -8.984 -4.758 2.271 1 92.5 87 CYS A C 1
ATOM 697 O O . CYS A 1 87 ? -8.273 -5.504 1.598 1 92.5 87 CYS A O 1
ATOM 699 N N . TYR A 1 88 ? -8.945 -4.793 3.537 1 92.38 88 TYR A N 1
ATOM 700 C CA . TYR A 1 88 ? -7.887 -5.453 4.297 1 92.38 88 TYR A CA 1
ATOM 701 C C . TYR A 1 88 ? -8.469 -6.281 5.434 1 92.38 88 TYR A C 1
ATOM 703 O O . TYR A 1 88 ? -9.602 -6.047 5.863 1 92.38 88 TYR A O 1
ATOM 711 N N . LYS A 1 89 ? -7.672 -7.332 5.809 1 81.5 89 LYS A N 1
ATOM 712 C CA . LYS A 1 89 ? -8.031 -8.273 6.867 1 81.5 89 LYS A CA 1
ATOM 713 C C . LYS A 1 89 ? -7.238 -7.992 8.141 1 81.5 89 LYS A C 1
ATOM 715 O O . LYS A 1 89 ? -6.012 -8.117 8.156 1 81.5 89 LYS A O 1
ATOM 720 N N . PHE A 1 90 ? -7.418 -6.945 8.922 1 72.75 90 PHE A N 1
ATOM 721 C CA . PHE A 1 90 ? -6.574 -6.789 10.102 1 72.75 90 PHE A CA 1
ATOM 722 C C . PHE A 1 90 ? -7.039 -7.707 11.227 1 72.75 90 PHE A C 1
ATOM 724 O O . PHE A 1 90 ? -8.227 -7.738 11.562 1 72.75 90 PHE A O 1
ATOM 731 N N . PHE A 1 91 ? -6.566 -8.859 11.414 1 61.84 91 PHE A N 1
ATOM 732 C CA . PHE A 1 91 ? -6.969 -9.828 12.43 1 61.84 91 PHE A CA 1
ATOM 733 C C . PHE A 1 91 ? -6.992 -9.188 13.812 1 61.84 91 PHE A C 1
ATOM 735 O O . PHE A 1 91 ? -7.656 -9.688 14.719 1 61.84 91 PHE A O 1
ATOM 742 N N . GLY A 1 92 ? -6.273 -8.305 14.438 1 50.19 92 GLY A N 1
ATOM 743 C CA . GLY A 1 92 ? -6.574 -8.094 15.844 1 50.19 92 GLY A CA 1
ATOM 744 C C . GLY A 1 92 ? -8.016 -7.691 16.094 1 50.19 92 GLY A C 1
ATOM 745 O O . GLY A 1 92 ? -8.383 -7.336 17.219 1 50.19 92 GLY A O 1
ATOM 746 N N . ALA A 1 93 ? -8.852 -7.129 15.305 1 42.16 93 ALA A N 1
ATOM 747 C CA . ALA A 1 93 ? -10.172 -6.82 15.852 1 42.16 93 ALA A CA 1
ATOM 748 C C . ALA A 1 93 ? -10.875 -8.086 16.328 1 42.16 93 ALA A C 1
ATOM 750 O O . ALA A 1 93 ? -10.516 -9.195 15.93 1 42.16 93 ALA A O 1
ATOM 751 N N . ALA A 1 94 ? -12.258 -7.918 17.109 1 39.44 94 ALA A N 1
ATOM 752 C CA . ALA A 1 94 ? -13.078 -8.922 17.781 1 39.44 94 ALA A CA 1
ATOM 753 C C . ALA A 1 94 ? -13.484 -10.031 16.812 1 39.44 94 ALA A C 1
ATOM 755 O O . ALA A 1 94 ? -14.562 -10.609 16.953 1 39.44 94 ALA A O 1
ATOM 756 N N . GLY A 1 95 ? -12.914 -10.461 15.828 1 35.91 95 GLY A N 1
ATOM 757 C CA . GLY A 1 95 ? -13.781 -11.508 15.312 1 35.91 95 GLY A CA 1
ATOM 758 C C . GLY A 1 95 ? -14.172 -12.539 16.359 1 35.91 95 GLY A C 1
ATOM 759 O O . GLY A 1 95 ? -13.32 -13.281 16.859 1 35.91 95 GLY A O 1
ATOM 760 N N . GLY A 1 96 ? -15.062 -12.375 17.141 1 33.38 96 GLY A N 1
ATOM 761 C CA . GLY A 1 96 ? -15.789 -13.555 17.578 1 33.38 96 GLY A CA 1
ATOM 762 C C . GLY A 1 96 ? -16.203 -14.469 16.438 1 33.38 96 GLY A C 1
ATOM 763 O O . GLY A 1 96 ? -16.234 -15.688 16.594 1 33.38 96 GLY A O 1
ATOM 764 N N . ARG A 1 97 ?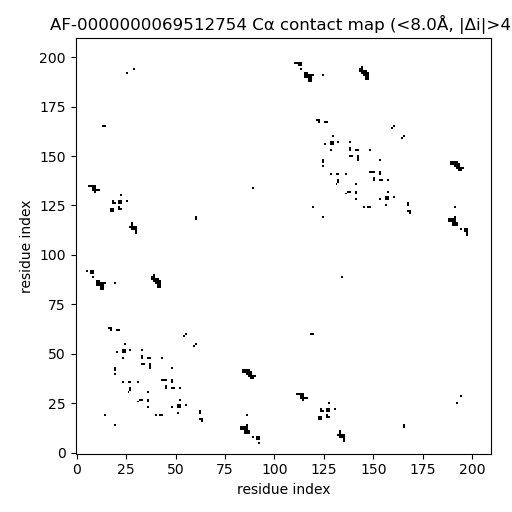 -16.938 -14.008 15.367 1 33.62 97 ARG A N 1
ATOM 765 C CA . ARG A 1 97 ? -17.891 -15.031 14.969 1 33.62 97 ARG A CA 1
ATOM 766 C C . ARG A 1 97 ? -17.188 -16.297 14.5 1 33.62 97 ARG A C 1
ATOM 768 O O . ARG A 1 97 ? -15.977 -16.281 14.25 1 33.62 97 ARG A O 1
ATOM 775 N N . HIS A 1 98 ? -18.047 -17.016 13.32 1 32.81 98 HIS A N 1
ATOM 776 C CA . HIS A 1 98 ? -18.859 -18.156 12.93 1 32.81 98 HIS A CA 1
ATOM 777 C C . HIS A 1 98 ? -18.125 -19.062 11.945 1 32.81 98 HIS A C 1
ATOM 779 O O . HIS A 1 98 ? -17.812 -18.656 10.828 1 32.81 98 HIS A O 1
ATOM 785 N N . TYR A 1 99 ? -17.047 -19.75 12.219 1 34.69 99 TYR A N 1
ATOM 786 C CA . TYR A 1 99 ? -16.766 -20.984 11.5 1 34.69 99 TYR A CA 1
ATOM 787 C C . TYR A 1 99 ? -18.031 -21.797 11.266 1 34.69 99 TYR A C 1
ATOM 789 O O . TYR A 1 99 ? -18.516 -22.484 12.172 1 34.69 99 TYR A O 1
ATOM 797 N N . SER A 1 100 ? -19.141 -21.219 10.781 1 30 100 SER A N 1
ATOM 798 C CA . SER A 1 100 ? -20.234 -22.156 10.531 1 30 100 SER A CA 1
ATOM 799 C C . SER A 1 100 ? -19.891 -23.125 9.414 1 30 100 SER A C 1
ATOM 801 O O . SER A 1 100 ? -20.562 -24.141 9.227 1 30 100 SER A O 1
ATOM 803 N N . GLN A 1 101 ? -19.125 -22.938 8.344 1 27.88 101 GLN A N 1
ATOM 804 C CA . GLN A 1 101 ? -19.672 -23.734 7.254 1 27.88 101 GLN A CA 1
ATOM 805 C C . GLN A 1 101 ? -19.453 -25.219 7.512 1 27.88 101 GLN A C 1
ATOM 807 O O . GLN A 1 101 ? -18.312 -25.688 7.566 1 27.88 101 GLN A O 1
ATOM 812 N N . GLN A 1 102 ? -20.203 -25.922 8.383 1 26.95 102 GLN A N 1
ATOM 813 C CA . GLN A 1 102 ? -20.562 -27.344 8.391 1 26.95 102 GLN A CA 1
ATOM 814 C C . GLN A 1 102 ? -20.891 -27.844 6.988 1 26.95 102 GLN A C 1
ATOM 816 O O . GLN A 1 102 ? -21.812 -27.328 6.348 1 26.95 102 GLN A O 1
ATOM 821 N N . TRP A 1 103 ? -19.938 -28.172 6.023 1 29.77 103 TRP A N 1
ATOM 822 C CA . TRP A 1 103 ? -20.328 -29.141 4.996 1 29.77 103 TRP A CA 1
ATOM 823 C C . TRP A 1 103 ? -21.094 -30.297 5.605 1 29.77 103 TRP A C 1
ATOM 825 O O . TRP A 1 103 ? -20.594 -31 6.492 1 29.77 103 TRP A O 1
ATOM 835 N N . GLN A 1 104 ? -22.344 -30.078 5.902 1 21.58 104 GLN A N 1
ATOM 836 C CA . GLN A 1 104 ? -23.484 -30.953 6.145 1 21.58 104 GLN A CA 1
ATOM 837 C C . GLN A 1 104 ? -23.609 -32 5.051 1 21.58 104 GLN A C 1
ATOM 839 O O . GLN A 1 104 ? -24.219 -33.062 5.266 1 21.58 104 GLN A O 1
ATOM 844 N N . GLU A 1 105 ? -22.984 -32.438 4.004 1 22.78 105 GLU A N 1
ATOM 845 C CA . GLU A 1 105 ? -23.562 -33.781 3.795 1 22.78 105 GLU A CA 1
ATOM 846 C C . GLU A 1 105 ? -23 -34.781 4.785 1 22.78 105 GLU A C 1
ATOM 848 O O . GLU A 1 105 ? -21.859 -34.656 5.246 1 22.78 105 GLU A O 1
ATOM 853 N N . MET B 1 1 ? 24.297 -25.812 7.73 1 34 1 MET B N 1
ATOM 854 C CA . MET B 1 1 ? 23.672 -24.734 8.484 1 34 1 MET B CA 1
ATOM 855 C C . MET B 1 1 ? 23.172 -23.625 7.547 1 34 1 MET B C 1
ATOM 857 O O . MET B 1 1 ? 23.969 -23 6.852 1 34 1 MET B O 1
ATOM 861 N N . ARG B 1 2 ? 22.047 -23.734 6.875 1 42.25 2 ARG B N 1
ATOM 862 C CA . ARG B 1 2 ? 21.578 -22.703 5.949 1 42.25 2 ARG B CA 1
ATOM 863 C C . ARG B 1 2 ? 21.609 -21.328 6.59 1 42.25 2 ARG B C 1
ATOM 865 O O . ARG B 1 2 ? 21.078 -21.125 7.676 1 42.25 2 ARG B O 1
ATOM 872 N N . SER B 1 3 ? 22.703 -20.594 6.574 1 40.25 3 SER B N 1
ATOM 873 C CA . SER B 1 3 ? 22.766 -19.203 6.996 1 40.25 3 SER B CA 1
ATOM 874 C C . SER B 1 3 ? 21.438 -18.5 6.746 1 40.25 3 SER B C 1
ATOM 876 O O . SER B 1 3 ? 20.875 -18.594 5.656 1 40.25 3 SER B O 1
ATOM 878 N N . ALA B 1 4 ? 20.688 -18.359 7.812 1 46.56 4 ALA B N 1
ATOM 879 C CA . ALA B 1 4 ? 19.469 -17.562 7.766 1 46.56 4 ALA B CA 1
ATOM 880 C C . ALA B 1 4 ? 19.672 -16.297 6.949 1 46.56 4 ALA B C 1
ATOM 882 O O . ALA B 1 4 ? 20.406 -15.398 7.359 1 46.56 4 ALA B O 1
ATOM 883 N N . ARG B 1 5 ? 19.953 -16.359 5.715 1 45.16 5 ARG B N 1
ATOM 884 C CA . ARG B 1 5 ? 20.078 -15.18 4.875 1 45.16 5 ARG B CA 1
ATOM 885 C C . ARG B 1 5 ? 19.109 -14.086 5.32 1 45.16 5 ARG B C 1
ATOM 887 O O . ARG B 1 5 ? 17.891 -14.305 5.371 1 45.16 5 ARG B O 1
ATOM 894 N N . LYS B 1 6 ? 19.594 -13.289 6.281 1 50.09 6 LYS B N 1
ATOM 895 C CA . LYS B 1 6 ? 18.875 -12.055 6.605 1 50.09 6 LYS B CA 1
ATOM 896 C C . LYS B 1 6 ? 18.234 -11.453 5.363 1 50.09 6 LYS B C 1
ATOM 898 O O . LYS B 1 6 ? 18.922 -11.016 4.441 1 50.09 6 LYS B O 1
ATOM 903 N N . LYS B 1 7 ? 17.141 -12.133 4.805 1 57.47 7 LYS B N 1
ATOM 904 C CA . LYS B 1 7 ? 16.484 -11.688 3.57 1 57.47 7 LYS B CA 1
ATOM 905 C C . LYS B 1 7 ? 16.297 -10.18 3.564 1 57.47 7 LYS B C 1
ATOM 907 O O . LYS B 1 7 ? 15.547 -9.641 4.391 1 57.47 7 LYS B O 1
ATOM 912 N N . MET B 1 8 ? 17.281 -9.367 3.174 1 79.5 8 MET B N 1
ATOM 913 C CA . MET B 1 8 ? 17.266 -7.918 3.014 1 79.5 8 MET B CA 1
ATOM 914 C C . MET B 1 8 ? 16.031 -7.477 2.217 1 79.5 8 MET B C 1
ATOM 916 O O . MET B 1 8 ? 15.656 -8.133 1.243 1 79.5 8 MET B O 1
ATOM 920 N N . VAL B 1 9 ? 15.312 -6.531 2.719 1 85.44 9 VAL B N 1
ATOM 921 C CA . VAL B 1 9 ? 14.117 -5.992 2.074 1 85.44 9 VAL B CA 1
ATOM 922 C C . VAL B 1 9 ? 14.453 -5.543 0.655 1 85.44 9 VAL B C 1
ATOM 924 O O . VAL B 1 9 ? 15.625 -5.348 0.32 1 85.44 9 VAL B O 1
ATOM 927 N N . ARG B 1 10 ? 13.547 -5.57 -0.183 1 89.56 10 ARG B N 1
ATOM 928 C CA . ARG B 1 10 ? 13.719 -5.168 -1.574 1 89.56 10 ARG B CA 1
ATOM 929 C C . ARG B 1 10 ? 13.594 -3.656 -1.727 1 89.56 10 ARG B C 1
ATOM 931 O O . A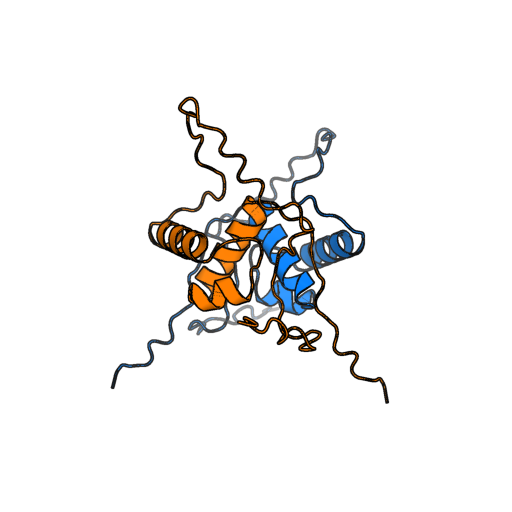RG B 1 10 ? 12.594 -3.066 -1.305 1 89.56 10 ARG B O 1
ATOM 938 N N . GLN B 1 11 ? 14.547 -3.096 -2.223 1 88.06 11 GLN B N 1
ATOM 939 C CA . GLN B 1 11 ? 14.523 -1.651 -2.43 1 88.06 11 GLN B CA 1
ATOM 940 C C . GLN B 1 11 ? 13.805 -1.295 -3.73 1 88.06 11 GLN B C 1
ATOM 942 O O . GLN B 1 11 ? 14.172 -1.789 -4.801 1 88.06 11 GLN B O 1
ATOM 947 N N . LEU B 1 12 ? 12.797 -0.53 -3.611 1 92.44 12 LEU B N 1
ATOM 948 C CA . LEU B 1 12 ? 12.047 -0.069 -4.773 1 92.44 12 LEU B CA 1
ATOM 949 C C . LEU B 1 12 ? 12.43 1.361 -5.137 1 92.44 12 LEU B C 1
ATOM 951 O O . LEU B 1 12 ? 12.312 2.27 -4.312 1 92.44 12 LEU B O 1
ATOM 955 N N . GLU B 1 13 ? 12.797 1.558 -6.316 1 89.44 13 GLU B N 1
ATOM 956 C CA . GLU B 1 13 ? 13.258 2.879 -6.73 1 89.44 13 GLU B CA 1
ATOM 957 C C . GLU B 1 13 ? 12.141 3.672 -7.398 1 89.44 13 GLU B C 1
ATOM 959 O O . GLU B 1 13 ? 12.18 4.902 -7.434 1 89.44 13 GLU B O 1
ATOM 964 N N . THR B 1 14 ? 11.273 2.941 -7.992 1 91.25 14 THR B N 1
ATOM 965 C CA . THR B 1 14 ? 10.188 3.637 -8.672 1 9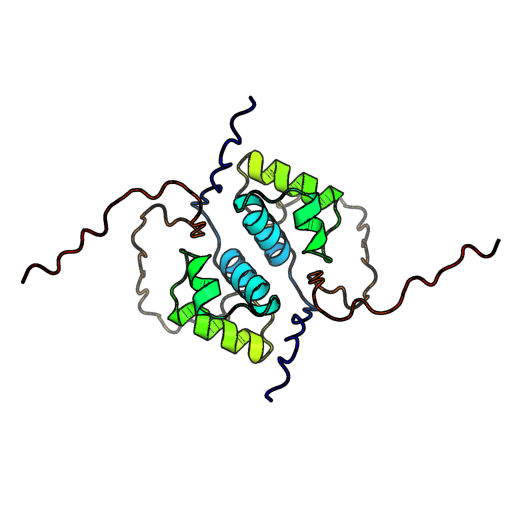1.25 14 THR B CA 1
ATOM 966 C C . THR B 1 14 ? 8.844 3.311 -8.031 1 91.25 14 THR B C 1
ATOM 968 O O . THR B 1 14 ? 8.531 2.141 -7.801 1 91.25 14 THR B O 1
ATOM 971 N N . CYS B 1 15 ? 8.164 4.406 -7.676 1 93.44 15 CYS B N 1
ATOM 972 C CA . CYS B 1 15 ? 6.801 4.266 -7.176 1 93.44 15 CYS B CA 1
ATOM 973 C C . CYS B 1 15 ? 5.945 5.465 -7.566 1 93.44 15 CYS B C 1
ATOM 975 O O . CYS B 1 15 ? 6.453 6.582 -7.672 1 93.44 15 CYS B O 1
ATOM 977 N N . SER B 1 16 ? 4.711 5.219 -7.785 1 91.62 16 SER B N 1
ATOM 978 C CA . SER B 1 16 ? 3.797 6.312 -8.109 1 91.62 16 SER B CA 1
ATOM 979 C C . SER B 1 16 ? 3.268 6.98 -6.844 1 91.62 16 SER B C 1
ATOM 981 O O . SER B 1 16 ? 3.311 6.395 -5.762 1 91.62 16 SER B O 1
ATOM 983 N N . ASN B 1 17 ? 2.701 8.234 -7.023 1 92.94 17 ASN B N 1
ATOM 984 C CA . ASN B 1 17 ? 2.098 8.922 -5.887 1 92.94 17 ASN B CA 1
ATOM 985 C C . ASN B 1 17 ? 0.92 8.133 -5.316 1 92.94 17 ASN B C 1
ATOM 987 O O . ASN B 1 17 ? 0.754 8.055 -4.098 1 92.94 17 ASN B O 1
ATOM 991 N N . VAL B 1 18 ? 0.147 7.617 -6.258 1 93.19 18 VAL B N 1
ATOM 992 C CA . VAL B 1 18 ? -1.027 6.863 -5.84 1 93.19 18 VAL B CA 1
ATOM 993 C C . VAL B 1 18 ? -0.594 5.641 -5.031 1 93.19 18 VAL B C 1
ATOM 995 O O . VAL B 1 18 ? -1.213 5.305 -4.02 1 93.19 18 VAL B O 1
ATOM 998 N N . GLU B 1 19 ? 0.48 4.98 -5.445 1 95.12 19 GLU B N 1
ATOM 999 C CA . GLU B 1 19 ? 1.017 3.83 -4.727 1 95.12 19 GLU B CA 1
ATOM 1000 C C . GLU B 1 19 ? 1.423 4.207 -3.305 1 95.12 19 GLU B C 1
ATOM 1002 O O . GLU B 1 19 ? 1.053 3.527 -2.346 1 95.12 19 GLU B O 1
ATOM 1007 N N . VAL B 1 20 ? 2.146 5.293 -3.178 1 96.25 20 VAL B N 1
ATOM 1008 C CA . VAL B 1 20 ? 2.656 5.715 -1.878 1 96.25 20 VAL B CA 1
ATOM 1009 C C . VAL B 1 20 ? 1.495 6.141 -0.981 1 96.25 20 VAL B C 1
ATOM 1011 O O . VAL B 1 20 ? 1.434 5.758 0.19 1 96.25 20 VAL B O 1
ATOM 1014 N N . ARG B 1 21 ? 0.553 6.855 -1.551 1 97.44 21 ARG B N 1
ATOM 1015 C CA . ARG B 1 21 ? -0.615 7.285 -0.787 1 97.44 21 ARG B CA 1
ATOM 1016 C C . ARG B 1 21 ? -1.451 6.086 -0.349 1 97.44 21 ARG B C 1
ATOM 1018 O O . ARG B 1 21 ? -1.963 6.059 0.772 1 97.44 21 ARG B O 1
ATOM 1025 N N . GLY B 1 22 ? -1.568 5.117 -1.217 1 97.44 22 GLY B N 1
ATOM 1026 C CA . GLY B 1 22 ? -2.238 3.883 -0.838 1 97.44 22 GLY B CA 1
ATOM 1027 C C . GLY B 1 22 ? -1.553 3.158 0.304 1 97.44 22 GLY B C 1
ATOM 1028 O O . GLY B 1 22 ? -2.217 2.619 1.192 1 97.44 22 GLY B O 1
ATOM 1029 N N . THR B 1 23 ? -0.25 3.15 0.282 1 97.88 23 THR B N 1
ATOM 1030 C CA . THR B 1 23 ? 0.512 2.527 1.359 1 97.88 23 THR B CA 1
ATOM 1031 C C . THR B 1 23 ? 0.295 3.27 2.674 1 97.88 23 THR B C 1
ATOM 1033 O O . THR B 1 23 ? 0.121 2.646 3.725 1 97.88 23 THR B O 1
ATOM 1036 N N . VAL B 1 24 ? 0.249 4.602 2.605 1 98.19 24 VAL B N 1
ATOM 1037 C CA . VAL B 1 24 ? -0.055 5.402 3.787 1 98.19 24 VAL B CA 1
ATOM 1038 C C . VAL B 1 24 ? -1.431 5.02 4.328 1 98.19 24 VAL B C 1
ATOM 1040 O O . VAL B 1 24 ? -1.591 4.797 5.531 1 98.19 24 VAL B O 1
ATOM 1043 N N . ARG B 1 25 ? -2.383 4.902 3.449 1 98.25 25 ARG B N 1
ATOM 1044 C CA . ARG B 1 25 ? -3.746 4.578 3.857 1 98.25 25 ARG B CA 1
ATOM 1045 C C . ARG B 1 25 ? -3.811 3.191 4.488 1 98.25 25 ARG B C 1
ATOM 1047 O O . ARG B 1 25 ? -4.488 2.996 5.5 1 98.25 25 ARG B O 1
ATOM 1054 N N . PHE B 1 26 ? -3.08 2.254 3.957 1 97.19 26 PHE B N 1
ATOM 1055 C CA . PHE B 1 26 ? -2.998 0.897 4.484 1 97.19 26 PHE B CA 1
ATOM 1056 C C . PHE B 1 26 ? -2.439 0.902 5.902 1 97.19 26 PHE B C 1
ATOM 1058 O O . PHE B 1 26 ? -3.023 0.303 6.809 1 97.19 26 PHE B O 1
ATOM 1065 N N . LEU B 1 27 ? -1.362 1.6 6.113 1 97.31 27 LEU B N 1
ATOM 1066 C CA . LEU B 1 27 ? -0.712 1.637 7.418 1 97.31 27 LEU B CA 1
ATOM 1067 C C . LEU B 1 27 ? -1.551 2.424 8.422 1 97.31 27 LEU B C 1
ATOM 1069 O O . LEU B 1 27 ? -1.604 2.074 9.602 1 97.31 27 LEU B O 1
ATOM 1073 N N . TRP B 1 28 ? -2.17 3.449 7.883 1 97.25 28 TRP B N 1
ATOM 1074 C CA . TRP B 1 28 ? -3.096 4.215 8.711 1 97.25 28 TRP B CA 1
ATOM 1075 C C . TRP B 1 28 ? -4.266 3.346 9.164 1 97.25 28 TRP B C 1
ATOM 1077 O O . TRP B 1 28 ? -4.684 3.408 10.32 1 97.25 28 TRP B O 1
ATOM 1087 N N . ALA B 1 29 ? -4.746 2.568 8.242 1 95.5 29 ALA B N 1
ATOM 1088 C CA . ALA B 1 29 ? -5.836 1.653 8.57 1 95.5 29 ALA B CA 1
ATOM 1089 C C . ALA B 1 29 ? -5.406 0.644 9.633 1 95.5 29 ALA B C 1
ATOM 1091 O O . ALA B 1 29 ? -6.227 0.184 10.43 1 95.5 29 ALA B O 1
ATOM 1092 N N . LYS B 1 30 ? -4.168 0.293 9.68 1 94.06 30 LYS B N 1
ATOM 1093 C CA . LYS B 1 30 ? -3.6 -0.624 10.664 1 94.06 30 LYS B CA 1
ATOM 1094 C C . LYS B 1 30 ? -3.371 0.076 12 1 94.06 30 LYS B C 1
ATOM 1096 O O . LYS B 1 30 ? -2.891 -0.54 12.953 1 94.06 30 LYS B O 1
ATOM 1101 N N . ARG B 1 31 ? -3.633 1.411 12.062 1 94.62 31 ARG B N 1
ATOM 1102 C CA . ARG B 1 31 ? -3.553 2.242 13.258 1 94.62 31 ARG B CA 1
ATOM 1103 C C . ARG B 1 31 ? -2.109 2.627 13.562 1 94.62 31 ARG B C 1
ATOM 1105 O O . ARG B 1 31 ? -1.763 2.896 14.711 1 94.62 31 ARG B O 1
ATOM 1112 N N . PHE B 1 32 ? -1.287 2.631 12.547 1 95.44 32 PHE B N 1
ATOM 1113 C CA . PHE B 1 32 ? 0.042 3.207 12.711 1 95.44 32 PHE B CA 1
ATOM 1114 C C . PHE B 1 32 ? -0.041 4.719 12.891 1 95.44 32 PHE B C 1
ATOM 1116 O O . PHE B 1 32 ? -0.887 5.375 12.281 1 95.44 32 PHE B O 1
ATOM 1123 N N . THR B 1 33 ? 0.869 5.25 13.695 1 96.44 33 THR B N 1
ATOM 1124 C CA . THR B 1 33 ? 0.998 6.699 13.82 1 96.44 33 THR B CA 1
ATOM 1125 C C . THR B 1 33 ? 1.748 7.277 12.625 1 96.44 33 THR B C 1
ATOM 1127 O O . THR B 1 33 ? 2.396 6.543 11.875 1 96.44 33 THR B O 1
ATOM 1130 N N . SER B 1 34 ? 1.665 8.57 12.43 1 97.5 34 SER B N 1
ATOM 1131 C CA . SER B 1 34 ? 2.359 9.242 11.336 1 97.5 34 SER B CA 1
ATOM 1132 C C . SER B 1 34 ? 3.865 9.008 11.414 1 97.5 34 SER B C 1
ATOM 1134 O O . SER B 1 34 ? 4.535 8.891 10.383 1 97.5 34 SER B O 1
ATOM 1136 N N . THR B 1 35 ? 4.359 8.906 12.641 1 96.19 35 THR B N 1
ATOM 1137 C CA . THR B 1 35 ? 5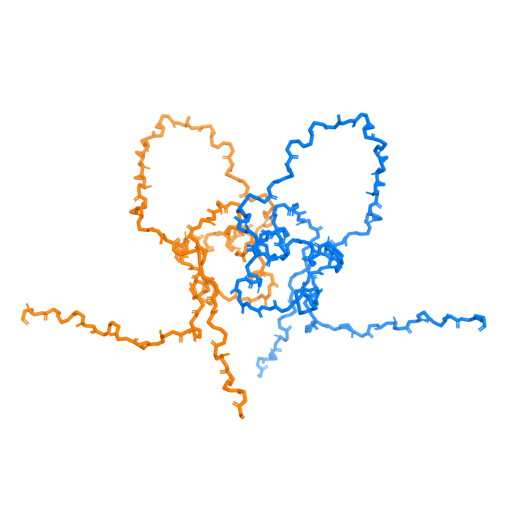.781 8.656 12.836 1 96.19 35 THR B CA 1
ATOM 1138 C C . THR B 1 35 ? 6.148 7.238 12.398 1 96.19 35 THR B C 1
ATOM 1140 O O . THR B 1 35 ? 7.156 7.039 11.711 1 96.19 35 THR B O 1
ATOM 1143 N N . GLU B 1 36 ? 5.348 6.293 12.797 1 95.62 36 GLU B N 1
ATOM 1144 C CA . GLU B 1 36 ? 5.578 4.91 12.398 1 95.62 36 GLU B CA 1
ATOM 1145 C C . GLU B 1 36 ? 5.461 4.742 10.891 1 95.62 36 GLU B C 1
ATOM 1147 O O . GLU B 1 36 ? 6.25 4.023 10.273 1 95.62 36 GLU B O 1
ATOM 1152 N N . ILE B 1 37 ? 4.465 5.418 10.32 1 97.44 37 ILE B N 1
ATOM 1153 C CA . ILE B 1 37 ? 4.277 5.367 8.875 1 97.44 37 ILE B CA 1
ATOM 1154 C C . ILE B 1 37 ? 5.496 5.965 8.172 1 97.44 37 ILE B C 1
ATOM 1156 O O . ILE B 1 37 ? 6.027 5.375 7.23 1 97.44 37 ILE B O 1
ATOM 1160 N N . HIS B 1 38 ? 6.031 7.023 8.68 1 96.25 38 HIS B N 1
ATOM 1161 C CA . HIS B 1 38 ? 7.184 7.691 8.086 1 96.25 38 HIS B CA 1
ATOM 1162 C C . HIS B 1 38 ? 8.438 6.828 8.195 1 96.25 38 HIS B C 1
ATOM 1164 O O . HIS B 1 38 ? 9.312 6.883 7.332 1 96.25 38 HIS B O 1
ATOM 1170 N N . SER B 1 39 ? 8.539 5.977 9.164 1 94.31 39 SER B N 1
ATOM 1171 C CA . SER B 1 39 ? 9.68 5.086 9.328 1 94.31 39 SER B CA 1
ATOM 1172 C C . SER B 1 39 ? 9.703 4.008 8.25 1 94.31 39 SER B C 1
ATOM 1174 O O . SER B 1 39 ? 10.742 3.404 7.988 1 94.31 39 SER B O 1
ATOM 1176 N N . GLU B 1 40 ? 8.531 3.738 7.641 1 93.94 40 GLU B N 1
ATOM 1177 C CA . GLU B 1 40 ? 8.422 2.705 6.617 1 93.94 40 GLU B CA 1
ATOM 1178 C C . GLU B 1 40 ? 8.539 3.303 5.219 1 93.94 40 GLU B C 1
ATOM 1180 O O . GLU B 1 40 ? 8.945 2.619 4.277 1 93.94 40 GLU B O 1
ATOM 1185 N N . ILE B 1 41 ? 8.227 4.602 5.043 1 94.06 41 ILE B N 1
ATOM 1186 C CA . ILE B 1 41 ? 8.102 5.23 3.732 1 94.06 41 ILE B CA 1
ATOM 1187 C C . ILE B 1 41 ? 9.18 6.305 3.572 1 94.06 41 ILE B C 1
ATOM 1189 O O . ILE B 1 41 ? 9.273 7.227 4.387 1 94.06 41 ILE B O 1
ATOM 1193 N N . SER B 1 42 ? 9.953 6.246 2.527 1 93.06 42 SER B N 1
ATOM 1194 C CA . SER B 1 42 ? 10.992 7.234 2.248 1 93.06 42 SER B CA 1
ATOM 1195 C C . SER B 1 42 ? 10.523 8.258 1.218 1 93.06 42 SER B C 1
ATOM 1197 O O . SER B 1 42 ? 10.977 9.398 1.218 1 93.06 42 SER B O 1
ATOM 1199 N N . ALA B 1 43 ? 9.586 7.852 0.418 1 94.75 43 ALA B N 1
ATOM 1200 C CA . ALA B 1 43 ? 9.188 8.625 -0.752 1 94.75 43 ALA B CA 1
ATOM 1201 C C . ALA B 1 43 ? 8.281 9.789 -0.355 1 94.75 43 ALA B C 1
ATOM 1203 O O . ALA B 1 43 ? 7.91 10.609 -1.197 1 94.75 43 ALA B O 1
ATOM 1204 N N . MET B 1 44 ? 7.941 9.914 0.923 1 94.94 44 MET B N 1
ATOM 1205 C CA . MET B 1 44 ? 7.02 10.953 1.377 1 94.94 44 MET B CA 1
ATOM 1206 C C . MET B 1 44 ? 7.508 11.586 2.678 1 94.94 44 MET B C 1
ATOM 1208 O O . MET B 1 44 ? 7.988 10.883 3.568 1 94.94 44 MET B O 1
ATOM 1212 N N . SER B 1 45 ? 7.344 12.906 2.758 1 95.56 45 SER B N 1
ATOM 1213 C CA . SER B 1 45 ? 7.777 13.625 3.953 1 95.56 45 SER B CA 1
ATOM 1214 C C . SER B 1 45 ? 6.797 13.422 5.105 1 95.56 45 SER B C 1
ATOM 1216 O O . SER B 1 45 ? 5.625 13.117 4.883 1 95.56 45 SER B O 1
ATOM 1218 N N . ARG B 1 46 ? 7.238 13.641 6.281 1 95.25 46 ARG B N 1
ATOM 1219 C CA . ARG B 1 46 ? 6.402 13.453 7.465 1 95.25 46 ARG B CA 1
ATOM 1220 C C . ARG B 1 46 ? 5.223 14.414 7.457 1 95.25 46 ARG B C 1
ATOM 1222 O O . ARG B 1 46 ? 4.086 14.008 7.715 1 95.25 46 ARG B O 1
ATOM 1229 N N . PRO B 1 47 ? 5.414 15.711 7.191 1 97.62 47 PRO B N 1
ATOM 1230 C CA . PRO B 1 47 ? 4.254 16.609 7.156 1 97.62 47 PRO B CA 1
ATOM 1231 C C . PRO B 1 47 ? 3.211 16.172 6.125 1 97.62 47 PRO B C 1
ATOM 1233 O O . PRO B 1 47 ? 2.008 16.281 6.379 1 97.62 47 PRO B O 1
ATOM 1236 N N . ALA B 1 48 ? 3.672 15.68 5.023 1 97.44 48 ALA B N 1
ATOM 1237 C CA . ALA B 1 48 ? 2.754 15.203 3.992 1 97.44 48 ALA B CA 1
ATOM 1238 C C . ALA B 1 48 ? 1.979 13.977 4.473 1 97.44 48 ALA B C 1
ATOM 1240 O O . ALA B 1 48 ? 0.779 13.859 4.219 1 97.44 48 ALA B O 1
ATOM 1241 N N . ILE B 1 49 ? 2.643 13.156 5.23 1 98.06 49 ILE B N 1
ATOM 1242 C CA . ILE B 1 49 ? 1.997 11.969 5.773 1 98.06 49 ILE B CA 1
ATOM 1243 C C . ILE B 1 49 ? 0.914 12.375 6.77 1 98.06 49 ILE B C 1
ATOM 1245 O O . ILE B 1 49 ? -0.201 11.852 6.734 1 98.06 49 ILE B O 1
ATOM 1249 N N . VAL B 1 50 ? 1.217 13.312 7.625 1 98.5 50 VAL B N 1
ATOM 1250 C CA . VAL B 1 50 ? 0.249 13.805 8.602 1 98.5 50 VAL B CA 1
ATOM 1251 C C . VAL B 1 50 ? -0.974 14.367 7.875 1 98.5 50 VAL B C 1
ATOM 1253 O O . VAL B 1 50 ? -2.111 14.102 8.266 1 98.5 50 VAL B O 1
ATOM 1256 N N . LYS B 1 51 ? -0.712 15.062 6.809 1 97.81 51 LYS B N 1
ATOM 1257 C CA . LYS B 1 51 ? -1.794 15.648 6.023 1 97.81 51 LYS B CA 1
ATOM 1258 C C . LYS B 1 51 ? -2.682 14.562 5.418 1 97.81 51 LYS B C 1
ATOM 1260 O O . LYS B 1 51 ? -3.91 14.656 5.469 1 97.81 51 LYS B O 1
ATOM 1265 N N . TRP B 1 52 ? -2.096 13.562 4.859 1 97.44 52 TRP B N 1
ATOM 1266 C CA . TRP B 1 52 ? -2.867 12.484 4.25 1 97.44 52 TRP B CA 1
ATOM 1267 C C . TRP B 1 52 ? -3.643 11.703 5.309 1 97.44 52 TRP B C 1
ATOM 1269 O O . TRP B 1 52 ? -4.793 11.312 5.086 1 97.44 52 TRP B O 1
ATOM 1279 N N . CYS B 1 53 ? -3.074 11.477 6.48 1 98.19 53 CYS B N 1
ATOM 1280 C CA . CYS B 1 53 ? -3.795 10.812 7.562 1 98.19 53 CYS B CA 1
ATOM 1281 C C . CYS B 1 53 ? -5.039 11.602 7.953 1 98.19 53 CYS B C 1
ATOM 1283 O O . CYS B 1 53 ? -6.094 11.023 8.211 1 98.19 53 CYS B O 1
ATOM 1285 N N . GLN B 1 54 ? -4.84 12.859 8.023 1 98.31 54 GLN B N 1
ATOM 1286 C CA . GLN B 1 54 ? -5.984 13.719 8.328 1 98.31 54 GLN B CA 1
ATOM 1287 C C . GLN B 1 54 ? -7.055 13.602 7.242 1 98.31 54 GLN B C 1
ATOM 1289 O O . GLN B 1 54 ? -8.25 13.57 7.539 1 98.31 54 GLN B O 1
ATOM 1294 N N . GLN B 1 55 ? -6.672 13.578 6.012 1 97.38 55 GLN B N 1
ATOM 1295 C CA . GLN B 1 55 ? -7.617 13.438 4.906 1 97.38 55 GLN B CA 1
ATOM 1296 C C . GLN B 1 55 ? -8.344 12.094 4.973 1 97.38 55 GLN B C 1
ATOM 1298 O O . GLN B 1 55 ? -9.547 12.023 4.707 1 97.38 55 GLN B O 1
ATOM 1303 N N . PHE B 1 56 ? -7.633 11.062 5.328 1 97.06 56 PHE B N 1
ATOM 1304 C CA . PHE B 1 56 ? -8.266 9.758 5.477 1 97.06 56 PHE B CA 1
ATOM 1305 C C . PHE B 1 56 ? -9.227 9.758 6.664 1 97.06 56 PHE B C 1
ATOM 1307 O O . PHE B 1 56 ? -10.305 9.148 6.598 1 97.06 56 PHE B O 1
ATOM 1314 N N . GLU B 1 57 ? -8.812 10.438 7.715 1 97.25 57 GLU B N 1
ATOM 1315 C CA . GLU B 1 57 ? -9.695 10.578 8.867 1 97.25 57 GLU B CA 1
ATOM 1316 C C . GLU B 1 57 ? -10.977 11.32 8.492 1 97.25 57 GLU B C 1
ATOM 1318 O O . GLU B 1 57 ? -12.055 10.992 8.984 1 97.25 57 GLU B O 1
ATOM 1323 N N . ASP B 1 58 ? -10.883 12.227 7.574 1 97.06 58 ASP B N 1
ATOM 1324 C CA . ASP B 1 58 ? -12.016 13.031 7.125 1 97.06 58 ASP B CA 1
ATOM 1325 C C . ASP B 1 58 ? -12.852 12.281 6.098 1 97.06 58 ASP B C 1
ATOM 1327 O O . ASP B 1 58 ? -13.875 12.789 5.629 1 97.06 58 ASP B O 1
ATOM 1331 N N . GLY B 1 59 ? -12.352 11.094 5.605 1 95.19 59 GLY B N 1
ATOM 1332 C CA . GLY B 1 59 ? -13.18 10.234 4.777 1 95.19 59 GLY B CA 1
ATOM 1333 C C . GLY B 1 59 ? -12.734 10.203 3.324 1 95.19 59 GLY B C 1
ATOM 1334 O O . GLY B 1 59 ? -13.43 9.633 2.475 1 95.19 59 GLY B O 1
ATOM 1335 N N . ARG B 1 60 ? -11.578 10.773 3.039 1 94.81 60 ARG B N 1
ATOM 1336 C CA . ARG B 1 60 ? -11.117 10.758 1.656 1 94.81 60 ARG B CA 1
ATOM 1337 C C . ARG B 1 60 ? -10.773 9.344 1.21 1 94.81 60 ARG B C 1
ATOM 1339 O O . ARG B 1 60 ? -10.086 8.609 1.928 1 94.81 60 ARG B O 1
ATOM 1346 N N . THR B 1 61 ? -11.242 8.906 -0.013 1 93.06 61 THR B N 1
ATOM 1347 C CA . THR B 1 61 ? -10.945 7.586 -0.555 1 93.06 61 THR B CA 1
ATOM 1348 C C . THR B 1 61 ? -10.18 7.699 -1.866 1 93.06 61 THR B C 1
ATOM 1350 O O . THR B 1 61 ? -9.555 6.73 -2.314 1 93.06 61 THR B O 1
ATOM 1353 N N . ASP B 1 62 ? -10.219 8.922 -2.422 1 93.81 62 ASP B N 1
ATOM 1354 C CA . ASP B 1 62 ? -9.516 9.172 -3.674 1 93.81 62 ASP B CA 1
ATOM 1355 C C . ASP B 1 62 ? -8.031 9.438 -3.424 1 93.81 62 ASP B C 1
ATOM 1357 O O . ASP B 1 62 ? -7.676 10.328 -2.648 1 93.81 62 ASP B O 1
ATOM 1361 N N . LEU B 1 63 ? -7.227 8.766 -4.07 1 95.06 63 LEU B N 1
ATOM 1362 C CA . LEU B 1 63 ? -5.789 8.836 -3.846 1 95.06 63 LEU B CA 1
ATOM 1363 C C . LEU B 1 63 ? -5.117 9.719 -4.895 1 95.06 63 LEU B C 1
ATOM 1365 O O . LEU B 1 63 ? -3.9 9.922 -4.852 1 95.06 63 LEU B O 1
ATOM 1369 N N . THR B 1 64 ? -5.988 10.164 -5.898 1 90.44 64 THR B N 1
ATOM 1370 C CA . THR B 1 64 ? -5.441 10.977 -6.977 1 90.44 64 THR B CA 1
ATOM 1371 C C . THR B 1 64 ? -5.457 12.453 -6.602 1 90.44 64 THR B C 1
ATOM 1373 O O . THR B 1 64 ? -6.137 12.852 -5.652 1 90.44 64 THR B O 1
ATOM 1376 N N . ASP B 1 65 ? -4.527 13.172 -7.207 1 77.88 65 ASP B N 1
ATOM 1377 C CA . ASP B 1 65 ? -4.453 14.602 -6.941 1 77.88 65 ASP B CA 1
ATOM 1378 C C . ASP B 1 65 ? -5.75 15.305 -7.336 1 77.88 65 ASP B C 1
ATOM 1380 O O . ASP B 1 65 ? -6.379 14.945 -8.336 1 77.88 65 ASP B O 1
ATOM 1384 N N . ALA B 1 66 ? -6.465 15.844 -6.461 1 62.59 66 ALA B N 1
ATOM 1385 C CA . ALA B 1 66 ? -7.605 16.672 -6.852 1 62.59 66 ALA B CA 1
ATOM 1386 C C . ALA B 1 66 ? -7.301 17.453 -8.117 1 62.59 66 ALA B C 1
ATOM 1388 O O . ALA B 1 66 ? -6.148 17.828 -8.367 1 62.59 66 ALA B O 1
ATOM 1389 N N . LYS B 1 67 ? -8.125 17.328 -9.289 1 52.19 67 LYS B N 1
ATOM 1390 C CA . LYS B 1 67 ? -7.988 18.203 -10.453 1 52.19 67 LYS B CA 1
ATOM 1391 C C . LYS B 1 67 ? -7.602 19.609 -10.031 1 52.19 67 LYS B C 1
ATOM 1393 O O . LYS B 1 67 ? -8.406 20.328 -9.438 1 52.19 67 LYS B O 1
ATOM 1398 N N . ARG B 1 68 ? -6.547 19.781 -9.367 1 46.38 68 ARG B N 1
ATOM 1399 C CA . ARG B 1 68 ? -6.301 21.219 -9.25 1 46.38 68 ARG B CA 1
ATOM 1400 C C . ARG B 1 68 ? -6.594 21.922 -10.57 1 46.38 68 ARG B C 1
ATOM 1402 O O . ARG B 1 68 ? -6.109 21.516 -11.625 1 46.38 68 ARG B O 1
ATOM 1409 N N . GLN B 1 69 ? -7.664 22.438 -10.789 1 44.38 69 GLN B N 1
ATOM 1410 C CA . GLN B 1 69 ? -7.641 23.594 -11.688 1 44.38 69 GLN B CA 1
ATOM 1411 C C . GLN B 1 69 ? -6.398 24.453 -11.445 1 44.38 69 GLN B C 1
ATOM 1413 O O . GLN B 1 69 ? -6.199 24.969 -10.344 1 44.38 69 GLN B O 1
ATOM 1418 N N . ARG B 1 70 ? -5.258 24 -11.844 1 37.78 70 ARG B N 1
ATOM 1419 C CA . ARG B 1 70 ? -4.047 24.812 -11.82 1 37.78 70 ARG B CA 1
ATOM 1420 C C . ARG B 1 70 ? -4.391 26.297 -11.836 1 37.78 70 ARG B C 1
ATOM 1422 O O . ARG B 1 70 ? -5.02 26.781 -12.781 1 37.78 70 ARG B O 1
ATOM 1429 N N . ARG B 1 71 ? -4.617 27.047 -10.961 1 47.12 71 ARG B N 1
ATOM 1430 C CA . ARG B 1 71 ? -3.975 28.359 -11.148 1 47.12 71 ARG B CA 1
ATOM 1431 C C . ARG B 1 71 ? -2.59 28.203 -11.766 1 47.12 71 ARG B C 1
ATOM 1433 O O . ARG B 1 71 ? -1.929 27.172 -11.57 1 47.12 71 ARG B O 1
ATOM 1440 N N . PRO B 1 72 ? -2.105 29.328 -12.742 1 44.06 72 PRO B N 1
ATOM 1441 C CA . PRO B 1 72 ? -0.748 29.219 -13.273 1 44.06 72 PRO B CA 1
ATOM 1442 C C . PRO B 1 72 ? 0.266 28.766 -12.234 1 44.06 72 PRO B C 1
ATOM 1444 O O . PRO B 1 72 ? 0.466 29.438 -11.219 1 44.06 72 PRO B O 1
ATOM 1447 N N . ALA B 1 73 ? 0.138 27.688 -11.727 1 42.25 73 ALA B N 1
ATOM 1448 C CA . ALA B 1 73 ? 0.976 27.188 -10.633 1 42.25 73 ALA B CA 1
ATOM 1449 C C . ALA B 1 73 ? 2.455 27.422 -10.938 1 42.25 73 ALA B C 1
ATOM 1451 O O . ALA B 1 73 ? 2.885 27.297 -12.086 1 42.25 73 ALA B O 1
ATOM 1452 N N . THR B 1 74 ? 3.104 28.406 -10.195 1 41.75 74 THR B N 1
ATOM 1453 C CA . THR B 1 74 ? 4.559 28.344 -10.148 1 41.75 74 THR B CA 1
ATOM 1454 C C . THR B 1 74 ? 5.035 26.891 -10.008 1 41.75 74 THR B C 1
ATOM 1456 O O . THR B 1 74 ? 4.668 26.203 -9.055 1 41.75 74 THR B O 1
ATOM 1459 N N . VAL B 1 75 ? 5.105 26.219 -11.086 1 36.31 75 VAL B N 1
ATOM 1460 C CA . VAL B 1 75 ? 5.73 24.906 -11.133 1 36.31 75 VAL B CA 1
ATOM 1461 C C . VAL B 1 75 ? 6.871 24.828 -10.125 1 36.31 75 VAL B C 1
ATOM 1463 O O . VAL B 1 75 ? 7.891 25.5 -10.273 1 36.31 75 VAL B O 1
ATOM 1466 N N . SER B 1 76 ? 6.684 25.094 -8.93 1 33.16 76 SER B N 1
ATOM 1467 C CA . SER B 1 76 ? 7.848 24.594 -8.195 1 33.16 76 SER B CA 1
ATOM 1468 C C . SER B 1 76 ? 8.125 23.141 -8.508 1 33.16 76 SER B C 1
ATOM 1470 O O . SER B 1 76 ? 7.277 22.266 -8.273 1 33.16 76 SER B O 1
ATOM 1472 N N . LYS B 1 77 ? 8.773 22.875 -9.602 1 34.19 77 LYS B N 1
ATOM 1473 C CA . LYS B 1 77 ? 9.438 21.578 -9.812 1 34.19 77 LYS B CA 1
ATOM 1474 C C . LYS B 1 77 ? 10.016 21.047 -8.508 1 34.19 77 LYS B C 1
ATOM 1476 O O . LYS B 1 77 ? 11.047 21.516 -8.031 1 34.19 77 LYS B O 1
ATOM 1481 N N . HIS B 1 78 ? 9.328 21.047 -7.477 1 34.16 78 HIS B N 1
ATOM 1482 C CA . HIS B 1 78 ? 10.023 20.266 -6.473 1 34.16 78 HIS B CA 1
ATOM 1483 C C . HIS B 1 78 ? 10.727 19.062 -7.109 1 34.16 78 HIS B C 1
ATOM 1485 O O . HIS B 1 78 ? 10.078 18.188 -7.684 1 34.16 78 HIS B O 1
ATOM 1491 N N . ILE B 1 79 ? 11.648 19.359 -7.922 1 33.03 79 ILE B N 1
ATOM 1492 C CA . ILE B 1 79 ? 12.664 18.359 -8.25 1 33.03 79 ILE B CA 1
ATOM 1493 C C . ILE B 1 79 ? 13.023 17.562 -7 1 33.03 79 ILE B C 1
ATOM 1495 O O . ILE B 1 79 ? 13.68 18.078 -6.09 1 33.03 79 ILE B O 1
ATOM 1499 N N . GLY B 1 80 ? 12.125 17.016 -6.277 1 36.81 80 GLY B N 1
ATOM 1500 C CA . GLY B 1 80 ? 12.805 16.062 -5.414 1 36.81 80 GLY B CA 1
ATOM 1501 C C . GLY B 1 80 ? 14.047 15.461 -6.043 1 36.81 80 GLY B C 1
ATOM 1502 O O . GLY B 1 80 ? 14.102 15.258 -7.258 1 36.81 80 GLY B O 1
ATOM 1503 N N . HIS B 1 81 ? 15.242 15.977 -5.738 1 37.72 81 HIS B N 1
ATOM 1504 C CA . HIS B 1 81 ? 16.516 15.398 -6.137 1 37.72 81 HIS B CA 1
ATOM 1505 C C . HIS B 1 81 ? 16.359 13.945 -6.57 1 37.72 81 HIS B C 1
ATOM 1507 O O . HIS B 1 81 ? 15.594 13.195 -5.961 1 37.72 81 HIS B O 1
ATOM 1513 N N . GLY B 1 82 ? 16.531 13.656 -7.867 1 39.31 82 GLY B N 1
ATOM 1514 C CA . GLY B 1 82 ? 16.625 12.414 -8.609 1 39.31 82 GLY B CA 1
ATOM 1515 C C . GLY B 1 82 ? 17.25 11.289 -7.82 1 39.31 82 GLY B C 1
ATOM 1516 O O . GLY B 1 82 ? 17.797 10.344 -8.398 1 39.31 82 GLY B O 1
ATOM 1517 N N . ALA B 1 83 ? 17.75 11.57 -6.594 1 40.41 83 ALA B N 1
ATOM 1518 C CA . ALA B 1 83 ? 18.359 10.375 -6.004 1 40.41 83 ALA B CA 1
ATOM 1519 C C . ALA B 1 83 ? 17.438 9.172 -6.133 1 40.41 83 ALA B C 1
ATOM 1521 O O . ALA B 1 83 ? 16.219 9.305 -6.059 1 40.41 83 ALA B O 1
ATOM 1522 N N . ALA B 1 84 ? 17.719 8.281 -6.93 1 48.47 84 ALA B N 1
ATOM 1523 C CA . ALA B 1 84 ? 16.984 7.02 -7.012 1 48.47 84 ALA B CA 1
ATOM 1524 C C . ALA B 1 84 ? 16.234 6.73 -5.715 1 48.47 84 ALA B C 1
ATOM 1526 O O . ALA B 1 84 ? 16.828 6.289 -4.727 1 48.47 84 ALA B O 1
ATOM 1527 N N . LYS B 1 85 ? 15.242 7.688 -5.125 1 59.81 85 LYS B N 1
ATOM 1528 C CA . LYS B 1 85 ? 14.594 7.656 -3.814 1 59.81 85 LYS B CA 1
ATOM 1529 C C . LYS B 1 85 ? 13.852 6.34 -3.598 1 59.81 85 LYS B C 1
ATOM 1531 O O . LYS B 1 85 ? 13.117 5.887 -4.477 1 59.81 85 LYS B O 1
ATOM 1536 N N . GLU B 1 86 ? 14.445 5.633 -2.83 1 86.31 86 GLU B N 1
ATOM 1537 C CA . GLU B 1 86 ? 13.805 4.41 -2.352 1 86.31 86 GLU B CA 1
ATOM 1538 C C . GLU B 1 86 ? 12.375 4.68 -1.886 1 86.31 86 GLU B C 1
ATOM 1540 O O . GLU B 1 86 ? 12.109 5.707 -1.258 1 86.31 86 GLU B O 1
ATOM 1545 N N . CYS B 1 87 ? 11.531 3.969 -2.395 1 92.44 87 CYS B N 1
ATOM 1546 C CA . CYS B 1 87 ? 10.133 4.133 -2.031 1 92.44 87 CYS B CA 1
ATOM 1547 C C . CYS B 1 87 ? 9.93 3.932 -0.534 1 92.44 87 CYS B C 1
ATOM 1549 O O . CYS B 1 87 ? 9.203 4.695 0.106 1 92.44 87 CYS B O 1
ATOM 1551 N N . TYR B 1 88 ? 10.586 3.023 0.058 1 92.44 88 TYR B N 1
ATOM 1552 C CA . TYR B 1 88 ? 10.336 2.604 1.434 1 92.44 88 TYR B CA 1
ATOM 1553 C C . TYR B 1 88 ? 11.648 2.457 2.199 1 92.44 88 TYR B C 1
ATOM 1555 O O . TYR B 1 88 ? 12.711 2.303 1.597 1 92.44 88 TYR B O 1
ATOM 1563 N N . LYS B 1 89 ? 11.508 2.641 3.547 1 81.88 89 LYS B N 1
ATOM 1564 C CA . LYS B 1 89 ? 12.625 2.559 4.48 1 81.88 89 LYS B CA 1
ATOM 1565 C C . LYS B 1 89 ? 12.602 1.243 5.254 1 81.88 89 LYS B C 1
ATOM 1567 O O . LYS B 1 89 ? 11.648 0.963 5.984 1 81.88 89 LYS B O 1
ATOM 1572 N N . PHE B 1 90 ? 12.867 0.047 4.738 1 72.75 90 PHE B N 1
ATOM 1573 C CA . PHE B 1 90 ? 12.766 -1.139 5.578 1 72.75 90 PHE B CA 1
ATOM 1574 C C . PHE B 1 90 ? 13.992 -1.269 6.477 1 72.75 90 PHE B C 1
ATOM 1576 O O . PHE B 1 90 ? 15.125 -1.173 6.008 1 72.75 90 PHE B O 1
ATOM 1583 N N . PHE B 1 91 ? 13.984 -0.851 7.648 1 61.09 91 PHE B N 1
ATOM 1584 C CA . PHE B 1 91 ? 15.109 -0.894 8.578 1 61.09 91 PHE B CA 1
ATOM 1585 C C . PHE B 1 91 ? 15.688 -2.301 8.664 1 61.09 91 PHE B C 1
ATOM 1587 O O . PHE B 1 91 ? 16.812 -2.486 9.125 1 61.09 91 PHE B O 1
ATOM 1594 N N . GLY B 1 92 ? 15.172 -3.461 8.625 1 50.09 92 GLY B N 1
ATOM 1595 C CA . GLY B 1 92 ? 16.016 -4.594 8.961 1 50.09 92 GLY B CA 1
ATOM 1596 C C . GLY B 1 92 ? 17.25 -4.699 8.094 1 50.09 92 GLY B C 1
ATOM 1597 O O . GLY B 1 92 ? 18.047 -5.637 8.227 1 50.09 92 GLY B O 1
ATOM 1598 N N . ALA B 1 93 ? 17.391 -4.316 6.84 1 40.28 93 ALA B N 1
ATOM 1599 C CA . ALA B 1 93 ? 18.703 -4.676 6.305 1 40.28 93 ALA B CA 1
ATOM 1600 C C . ALA B 1 93 ? 19.828 -4.02 7.105 1 40.28 93 ALA B C 1
ATOM 1602 O O . ALA B 1 93 ? 20.234 -4.535 8.148 1 40.28 93 ALA B O 1
ATOM 1603 N N . ALA B 1 94 ? 21.125 -3.387 6.297 1 38.84 94 ALA B N 1
ATOM 1604 C CA . ALA B 1 94 ? 22.422 -3.006 6.84 1 38.84 94 ALA B CA 1
ATOM 1605 C C . ALA B 1 94 ? 22.281 -1.841 7.816 1 38.84 94 ALA B C 1
ATOM 1607 O O . ALA B 1 94 ? 21.812 -0.763 7.445 1 38.84 94 ALA B O 1
ATOM 1608 N N . GLY B 1 95 ? 21.891 -1.847 9.062 1 35.81 95 GLY B N 1
ATOM 1609 C CA . GLY B 1 95 ? 22.469 -0.894 10 1 35.81 95 GLY B CA 1
ATOM 1610 C C . GLY B 1 95 ? 23.891 -0.477 9.633 1 35.81 95 GLY B C 1
ATOM 1611 O O . GLY B 1 95 ? 24.641 0.001 10.484 1 35.81 95 GLY B O 1
ATOM 1612 N N . GLY B 1 96 ? 24.594 -0.796 8.695 1 33.31 96 GLY B N 1
ATOM 1613 C CA . GLY B 1 96 ? 25.906 -0.253 9.023 1 33.31 96 GLY B CA 1
ATOM 1614 C C . GLY B 1 96 ? 25.859 1.229 9.352 1 33.31 96 GLY B C 1
ATOM 1615 O O . GLY B 1 96 ? 24.797 1.812 9.5 1 33.31 96 GLY B O 1
ATOM 1616 N N . ARG B 1 97 ? 26.812 2.123 8.75 1 32.31 97 ARG B N 1
ATOM 1617 C CA . ARG B 1 97 ? 27.797 3.135 9.125 1 32.31 97 ARG B CA 1
ATOM 1618 C C . ARG B 1 97 ? 27.172 4.527 9.125 1 32.31 97 ARG B C 1
ATOM 1620 O O . ARG B 1 97 ? 27.75 5.473 9.664 1 32.31 97 ARG B O 1
ATOM 1627 N N . HIS B 1 98 ? 26.203 5.191 8.375 1 32.53 98 HIS B N 1
ATOM 1628 C CA . HIS B 1 98 ? 26.688 6.551 8.172 1 32.53 98 HIS B CA 1
ATOM 1629 C C . HIS B 1 98 ? 26.453 7.414 9.406 1 32.53 98 HIS B C 1
ATOM 1631 O O . HIS B 1 98 ? 25.359 7.949 9.586 1 32.53 98 HIS B O 1
ATOM 1637 N N . TYR B 1 99 ? 26.938 7.074 10.672 1 33.34 99 TYR B N 1
ATOM 1638 C CA . TYR B 1 99 ? 27.172 8.117 11.664 1 33.34 99 TYR B CA 1
ATOM 1639 C C . TYR B 1 99 ? 28.094 9.195 11.125 1 33.34 99 TYR B C 1
ATOM 1641 O O . TYR B 1 99 ? 28.516 10.094 11.859 1 33.34 99 TYR B O 1
ATOM 1649 N N . SER B 1 100 ? 28.562 9.312 9.898 1 28.3 100 SER B N 1
ATOM 1650 C CA . SER B 1 100 ? 29.688 10.234 9.875 1 28.3 100 SER B CA 1
ATOM 1651 C C . SER B 1 100 ? 29.281 11.617 10.383 1 28.3 100 SER B C 1
ATOM 1653 O O . SER B 1 100 ? 30.047 12.273 11.086 1 28.3 100 SER B O 1
ATOM 1655 N N . GLN B 1 101 ? 28.5 12.461 9.758 1 27.11 101 GLN B N 1
ATOM 1656 C CA . GLN B 1 101 ? 29.031 13.758 9.352 1 27.11 101 GLN B CA 1
ATOM 1657 C C . GLN B 1 101 ? 29.094 14.727 10.531 1 27.11 101 GLN B C 1
ATOM 1659 O O . GLN B 1 101 ? 28.078 14.984 11.18 1 27.11 101 GLN B O 1
ATOM 1664 N N . GLN B 1 102 ? 30.188 14.789 11.336 1 27.25 102 GLN B N 1
ATOM 1665 C CA . GLN B 1 102 ? 30.859 15.781 12.156 1 27.25 102 GLN B CA 1
ATOM 1666 C C . GLN B 1 102 ? 30.719 17.188 11.562 1 27.25 102 GLN B C 1
ATOM 1668 O O . GLN B 1 102 ? 31 17.391 10.383 1 27.25 102 GLN B O 1
ATOM 1673 N N . TRP B 1 103 ? 29.719 18.109 12.039 1 28.55 103 TRP B N 1
ATOM 1674 C CA . TRP B 1 103 ? 29.969 19.547 12.016 1 28.55 103 TRP B CA 1
ATOM 1675 C C . TRP B 1 103 ? 31.375 19.859 12.516 1 28.55 103 TRP B C 1
ATOM 1677 O O . TRP B 1 103 ? 31.734 19.531 13.641 1 28.55 103 TRP B O 1
ATOM 1687 N N . GLN B 1 104 ? 32.406 19.531 11.773 1 19.48 104 GLN B N 1
ATOM 1688 C CA . GLN B 1 104 ? 33.75 20.094 11.898 1 19.48 104 GLN B CA 1
ATOM 1689 C C . GLN B 1 104 ? 33.688 21.625 11.898 1 19.48 104 GLN B C 1
ATOM 1691 O O . GLN B 1 104 ? 33.812 22.25 10.844 1 19.48 104 GLN B O 1
ATOM 1696 N N . GLU B 1 105 ? 32.719 22.328 12.688 1 20.88 105 GLU B N 1
ATOM 1697 C CA . GLU B 1 105 ? 33.531 23.406 13.242 1 20.88 105 GLU B CA 1
ATOM 1698 C C . GLU B 1 105 ? 34.312 22.953 14.477 1 20.88 105 GLU B C 1
ATOM 1700 O O . GLU B 1 105 ? 33.844 22.062 15.195 1 20.88 105 GLU B O 1
#

Radius of gyration: 20.23 Å; Cα contacts (8 Å, |Δi|>4): 200; chains: 2; bounding box: 57×63×62 Å

Nearest PDB structures (foldseek):
  2elh-assembly1_A  TM=4.388E-01  e=5.637E+00  Drosophila melanogaster
  2jn6-assembly1_A  TM=4.332E-01  e=4.985E+00  Corynebacterium glutamicum
  2elh-assembly1_A  TM=4.388E-01  e=5.646E+00  Drosophila melanogaster

Foldseek 3Di:
DPPPPLPDDDWDLDDDQLRLLVQLLVVVVVVDDLVRSCQWFQPDDSVVSVVSSVVVVVPDPDSDDDPPPDPVPPPPVVCPPSPSGTGTNPPPDPPPDDPPPPPPD/DPPPPLPDDDWDLDDDQLRLLVQLLVVVVVVDDLVRSCQWFQPDDSVVSVVSSVVVVVPDPDSDDDPPPDPVPPPPVVPPPSPSGTGTNDPPDDPDDDPDDPPPD

Sequence (210 aa):
MRSARKKMVRQLETCSNVEVRGTVRFLWAKRFTSTEIHSEISAMSRPAIVKWCQQFEDGRTDLTDAKRQRRPATVSKHIGHGAAKECYKFFGAAGGRHYSQQWQEMRSARKKMVRQLETCSNVEVRGTVRFLWAKRFTSTEIHSEISAMSRPAIVKWCQQFEDGRTDLTDAKRQRRPATVSKHIGHGAAKECYKFFGAAGGRHYSQQWQE